Protein AF-A0A1J8PKZ9-F1 (afdb_monomer_lite)

Sequence (212 aa):
VTSVTQLLVKLVNVGVFPSSSFLPPSQPSFFRSTLPTIRGRFREDDDRYSKFWTDILNSLPSTVAQQTIFSSLCYSLAQLPSPLGVTAQDRGIVVQESLLLHAIFGPLQPESDAWNSVLGVILTRDWNEGHARIFVCWAAGAARGTTNSKALQALLARTLDMWSASELVKHSLLSRHHYVTSLLLLIVSYFPRQSELVVSTALSPSFVSAVG

Radius of gyration: 17.47 Å; chains: 1; bounding box: 47×42×40 Å

Secondary structure (DSSP, 8-state):
-HHHHHHHHHHHHTT-S-S-S---TTS--HHHHHHHHHHHHHHH-SSHHHHHHHHHHHT-S-HHHHHHHHHHHHHTSPPPSSTT--SHHHHHHHHHHHHHHHHHH-S--TTSHHHHHHHHHHHHS---HHHHHHHHHHHTTTTSSS--HHHHHHHHHHHHHHHT-HHHHHHS-HHHHHHHHHHHHHHHHTS-TT-HHHHHHHT-HHHHHHH-

Organism: NCBI:txid180088

Structure (mmCIF, N/CA/C/O backbone):
data_AF-A0A1J8PKZ9-F1
#
_entry.id   AF-A0A1J8PKZ9-F1
#
loop_
_atom_site.group_PDB
_atom_site.id
_atom_site.type_symbol
_atom_site.label_atom_id
_atom_site.label_alt_id
_atom_site.label_comp_id
_atom_site.label_asym_id
_atom_site.label_entity_id
_atom_site.label_seq_id
_atom_site.pdbx_PDB_ins_code
_atom_site.Cartn_x
_atom_site.Cartn_y
_atom_site.Cartn_z
_atom_site.occupancy
_atom_site.B_iso_or_equiv
_atom_site.auth_seq_id
_atom_site.auth_comp_id
_atom_site.auth_asym_id
_atom_site.auth_atom_id
_atom_site.pdbx_PDB_model_num
ATOM 1 N N . VAL A 1 1 ? 19.986 -13.776 -2.100 1.00 81.75 1 VAL A N 1
ATOM 2 C CA . VAL A 1 1 ? 19.194 -12.716 -1.430 1.00 81.75 1 VAL A CA 1
ATOM 3 C C . VAL A 1 1 ? 20.093 -11.560 -1.001 1.00 81.75 1 VAL A C 1
ATOM 5 O O . VAL A 1 1 ? 19.979 -10.502 -1.600 1.00 81.75 1 VAL A O 1
ATOM 8 N N . THR A 1 2 ? 21.078 -11.769 -0.119 1.00 88.38 2 THR A N 1
ATOM 9 C CA . THR A 1 2 ? 21.948 -10.714 0.453 1.00 88.38 2 THR A CA 1
ATOM 10 C C . THR A 1 2 ? 22.555 -9.728 -0.555 1.00 88.38 2 THR A C 1
ATOM 12 O O . THR A 1 2 ? 22.431 -8.521 -0.370 1.00 88.38 2 THR A O 1
ATOM 15 N N . SER A 1 3 ? 23.165 -10.203 -1.648 1.00 91.69 3 SER A N 1
ATOM 16 C CA . SER A 1 3 ? 23.766 -9.317 -2.661 1.00 91.69 3 SER A CA 1
ATOM 17 C C . SER A 1 3 ? 22.729 -8.447 -3.384 1.00 91.69 3 SER A C 1
ATOM 19 O O . SER A 1 3 ? 23.008 -7.297 -3.711 1.00 91.69 3 SER A O 1
ATOM 21 N N . VAL A 1 4 ? 21.517 -8.972 -3.603 1.00 92.19 4 VAL A N 1
ATOM 22 C CA . VAL A 1 4 ? 20.414 -8.232 -4.239 1.00 92.19 4 VAL A CA 1
ATOM 23 C C . VAL A 1 4 ? 19.831 -7.211 -3.266 1.00 92.19 4 VAL A C 1
ATOM 25 O O . VAL A 1 4 ? 19.600 -6.069 -3.646 1.00 92.19 4 VAL A O 1
ATOM 28 N N . THR A 1 5 ? 19.681 -7.572 -1.992 1.00 92.69 5 THR A N 1
ATOM 29 C CA . THR A 1 5 ? 19.270 -6.647 -0.928 1.00 92.69 5 THR A CA 1
ATOM 30 C C . THR A 1 5 ? 20.237 -5.468 -0.813 1.00 92.69 5 THR A C 1
ATOM 32 O O . THR A 1 5 ? 19.815 -4.314 -0.808 1.00 92.69 5 THR A O 1
ATOM 35 N N . GLN A 1 6 ? 21.548 -5.733 -0.801 1.00 92.81 6 GLN A N 1
ATOM 36 C CA . GLN A 1 6 ? 22.576 -4.685 -0.785 1.00 92.81 6 GLN A CA 1
ATOM 37 C C . GLN A 1 6 ? 22.523 -3.798 -2.034 1.00 92.81 6 GLN A C 1
ATOM 39 O O . GLN A 1 6 ? 22.706 -2.584 -1.932 1.00 92.81 6 GLN A O 1
ATOM 44 N N . LEU A 1 7 ? 22.254 -4.383 -3.205 1.00 94.44 7 LEU A N 1
ATOM 45 C CA . LEU A 1 7 ? 22.039 -3.619 -4.431 1.00 94.44 7 LEU A CA 1
ATOM 46 C C . LEU A 1 7 ? 20.822 -2.695 -4.299 1.00 94.44 7 LEU A C 1
ATOM 48 O O . LEU A 1 7 ? 20.947 -1.513 -4.599 1.00 94.44 7 LEU A O 1
ATOM 52 N N . LEU A 1 8 ? 19.681 -3.187 -3.806 1.00 93.75 8 LEU A N 1
ATOM 53 C CA . LEU A 1 8 ? 18.488 -2.357 -3.608 1.00 93.75 8 LEU A CA 1
ATOM 54 C C . LEU A 1 8 ? 18.742 -1.204 -2.635 1.00 93.75 8 LEU A C 1
ATOM 56 O O . LEU A 1 8 ? 18.342 -0.080 -2.919 1.00 93.75 8 LEU A O 1
ATOM 60 N N . VAL A 1 9 ? 19.462 -1.442 -1.536 1.00 93.94 9 VAL A N 1
ATOM 61 C CA . VAL A 1 9 ? 19.850 -0.370 -0.603 1.00 93.94 9 VAL A CA 1
ATOM 62 C C . VAL A 1 9 ? 20.724 0.677 -1.298 1.00 93.94 9 VAL A C 1
ATOM 64 O O . VAL A 1 9 ? 20.483 1.874 -1.153 1.00 93.94 9 VAL A O 1
ATOM 67 N N . LYS A 1 10 ? 21.706 0.255 -2.106 1.00 94.81 10 LYS A N 1
ATOM 68 C CA . LYS A 1 10 ? 22.515 1.193 -2.902 1.00 94.81 10 LYS A CA 1
ATOM 69 C C . LYS A 1 10 ? 21.653 1.995 -3.878 1.00 94.81 10 LYS A C 1
ATOM 71 O O . LYS A 1 10 ? 21.838 3.201 -3.980 1.00 94.81 10 LYS A O 1
ATOM 76 N N . LEU A 1 11 ? 20.706 1.341 -4.550 1.00 94.88 11 LEU A N 1
ATOM 77 C CA . LEU A 1 11 ? 19.767 1.962 -5.484 1.00 94.88 11 LEU A CA 1
ATOM 78 C C . LEU A 1 11 ? 18.850 2.991 -4.797 1.00 94.88 11 LEU A C 1
ATOM 80 O O . LEU A 1 11 ? 18.622 4.071 -5.340 1.00 94.88 11 LEU A O 1
ATOM 84 N N . VAL A 1 12 ? 18.390 2.712 -3.576 1.00 94.50 12 VAL A N 1
ATOM 85 C CA . VAL A 1 12 ? 17.687 3.701 -2.741 1.00 94.50 12 VAL A CA 1
ATOM 86 C C . VAL A 1 12 ? 18.566 4.926 -2.496 1.00 94.50 12 VAL A C 1
ATOM 88 O O . VAL A 1 12 ? 18.122 6.045 -2.742 1.00 94.50 12 VAL A O 1
ATOM 91 N N . ASN A 1 13 ? 19.825 4.729 -2.102 1.00 92.88 13 ASN A N 1
ATOM 92 C CA . ASN A 1 13 ? 20.734 5.832 -1.774 1.00 92.88 13 ASN A CA 1
ATOM 93 C C . ASN A 1 13 ? 21.114 6.708 -2.979 1.00 92.88 13 ASN A C 1
ATOM 95 O O . ASN A 1 13 ? 21.414 7.883 -2.797 1.00 92.88 13 ASN A O 1
ATOM 99 N N . VAL A 1 14 ? 21.089 6.166 -4.203 1.00 93.69 14 VAL A N 1
ATOM 100 C CA . VAL A 1 14 ? 21.310 6.950 -5.435 1.00 93.69 14 VAL A CA 1
ATOM 101 C C . VAL A 1 14 ? 20.018 7.530 -6.027 1.00 93.69 14 VAL A C 1
ATOM 103 O O . VAL A 1 14 ? 20.051 8.131 -7.098 1.00 93.69 14 VAL A O 1
ATOM 106 N N . GLY A 1 15 ? 18.877 7.363 -5.351 1.00 91.56 15 GLY A N 1
ATOM 107 C CA . GLY A 1 15 ? 17.629 8.043 -5.702 1.00 91.56 15 GLY A CA 1
ATOM 108 C C . GLY A 1 15 ? 16.869 7.463 -6.898 1.00 91.56 15 GLY A C 1
ATOM 109 O O . GLY A 1 15 ? 16.060 8.174 -7.491 1.00 91.56 15 GLY A O 1
ATOM 110 N N . VAL A 1 16 ? 17.068 6.185 -7.257 1.00 94.50 16 VAL A N 1
ATOM 111 C CA . VAL A 1 16 ? 16.320 5.558 -8.377 1.00 94.50 16 VAL A CA 1
ATOM 112 C C . VAL A 1 16 ? 14.905 5.090 -8.002 1.00 94.50 16 VAL A C 1
ATOM 114 O O . VAL A 1 16 ? 14.206 4.496 -8.825 1.00 94.50 16 VAL A O 1
ATOM 117 N N . PHE A 1 17 ? 14.481 5.338 -6.762 1.00 95.12 17 PHE A N 1
ATOM 118 C CA . PHE A 1 17 ? 13.139 5.060 -6.247 1.00 95.12 17 PHE A CA 1
ATOM 119 C C . PHE A 1 17 ? 12.431 6.381 -5.929 1.00 95.12 17 PHE A C 1
ATOM 121 O O . PHE A 1 17 ? 12.421 6.814 -4.775 1.00 95.12 17 PHE A O 1
ATOM 128 N N . PRO A 1 18 ? 11.878 7.070 -6.939 1.00 91.94 18 PRO A N 1
ATOM 129 C CA . PRO A 1 18 ? 11.246 8.359 -6.719 1.00 91.94 18 PRO A CA 1
ATOM 130 C C . PRO A 1 18 ? 9.951 8.230 -5.914 1.00 91.94 18 PRO A C 1
ATOM 132 O O . PRO A 1 18 ? 9.239 7.230 -6.010 1.00 91.94 18 PRO A O 1
ATOM 135 N N . SER A 1 19 ? 9.626 9.283 -5.166 1.00 85.88 19 SER A N 1
ATOM 136 C CA . SER A 1 19 ? 8.423 9.396 -4.334 1.00 85.88 19 SER A CA 1
ATOM 137 C C . SER A 1 19 ? 7.345 10.291 -4.960 1.00 85.88 19 SER A C 1
ATOM 139 O O . SER A 1 19 ? 6.645 10.999 -4.239 1.00 85.88 19 SER A O 1
ATOM 141 N N . SER A 1 20 ? 7.254 10.322 -6.290 1.00 84.62 20 SER A N 1
ATOM 142 C CA . SER A 1 20 ? 6.251 11.087 -7.036 1.00 84.62 20 SER A CA 1
ATOM 143 C C . SER A 1 20 ? 5.841 10.350 -8.311 1.00 84.62 20 SER A C 1
ATOM 145 O O . SER A 1 20 ? 6.632 9.617 -8.905 1.00 84.62 20 SER A O 1
ATOM 147 N N . SER A 1 21 ? 4.602 10.569 -8.753 1.00 77.94 21 SER A N 1
ATOM 148 C CA . SER A 1 21 ? 4.108 10.097 -10.054 1.00 77.94 21 SER A CA 1
ATOM 149 C C . SER A 1 21 ? 4.637 10.943 -11.217 1.00 77.94 21 SER A C 1
ATOM 151 O O . SER A 1 21 ? 4.848 10.436 -12.318 1.00 77.94 21 SER A O 1
ATOM 153 N N . PHE A 1 22 ? 4.877 12.234 -10.977 1.00 82.44 22 PHE A N 1
ATOM 154 C CA . PHE A 1 22 ? 5.458 13.144 -11.956 1.00 82.44 22 PHE A CA 1
ATOM 155 C C . PHE A 1 22 ? 6.979 13.047 -11.911 1.00 82.44 22 PHE A C 1
ATOM 157 O O . PHE A 1 22 ? 7.605 13.481 -10.942 1.00 82.44 22 PHE A O 1
ATOM 164 N N . LEU A 1 23 ? 7.552 12.467 -12.966 1.00 83.31 23 LEU A N 1
ATOM 165 C CA . LEU A 1 23 ? 8.993 12.316 -13.143 1.00 83.31 23 LEU A CA 1
ATOM 166 C C . LEU A 1 23 ? 9.425 13.019 -14.432 1.00 83.31 23 LEU A C 1
ATOM 168 O O . LEU A 1 23 ? 8.844 12.737 -15.488 1.00 83.31 23 LEU A O 1
ATOM 172 N N . PRO A 1 24 ? 10.447 13.891 -14.393 1.00 83.00 24 PRO A N 1
ATOM 173 C CA . PRO A 1 24 ? 11.047 14.414 -15.605 1.00 83.00 24 PRO A CA 1
ATOM 174 C C . PRO A 1 24 ? 11.692 13.266 -16.405 1.00 83.00 24 PRO A C 1
ATOM 176 O O . PRO A 1 24 ? 12.115 12.266 -15.818 1.00 83.00 24 PRO A O 1
ATOM 179 N N . PRO A 1 25 ? 11.815 13.390 -17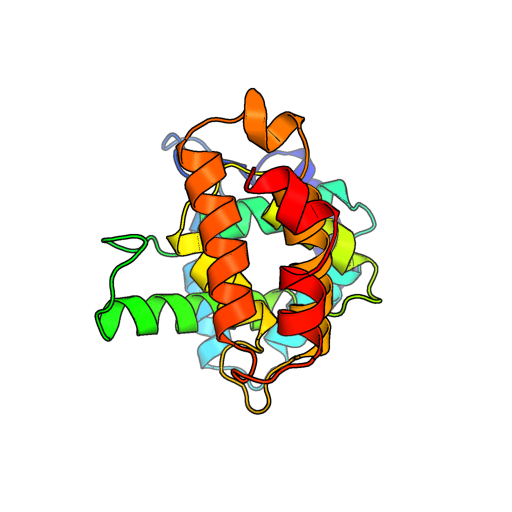.740 1.00 80.75 25 PRO A N 1
ATOM 180 C CA . PRO A 1 25 ? 12.357 12.326 -18.594 1.00 80.75 25 PRO A CA 1
ATOM 181 C C . PRO A 1 25 ? 13.765 11.848 -18.209 1.00 80.75 25 PRO A C 1
ATOM 183 O O . PRO A 1 25 ? 14.124 10.711 -18.492 1.00 80.75 25 PRO A O 1
ATOM 186 N N . SER A 1 26 ? 14.556 12.708 -17.566 1.00 85.06 26 SER A N 1
ATOM 187 C CA . SER A 1 26 ? 15.918 12.418 -17.114 1.00 85.06 26 SER A CA 1
ATOM 188 C C . SER A 1 26 ? 15.995 11.714 -15.756 1.00 85.06 26 SER A C 1
ATOM 190 O O . SER A 1 26 ? 17.073 11.248 -15.391 1.00 85.06 26 SER A O 1
ATOM 192 N N . GLN A 1 27 ? 14.898 11.632 -14.992 1.00 86.38 27 GLN A N 1
ATOM 193 C CA . GLN A 1 27 ? 14.922 11.003 -13.674 1.00 86.38 27 GLN A CA 1
ATOM 194 C C . GLN A 1 27 ? 14.809 9.477 -13.805 1.00 86.38 27 GLN A C 1
ATOM 196 O O . GLN A 1 27 ? 13.796 8.975 -14.306 1.00 86.38 27 GLN A O 1
ATOM 201 N N . PRO A 1 28 ? 15.810 8.711 -13.331 1.00 88.94 28 PRO A N 1
ATOM 202 C CA . PRO A 1 28 ? 15.731 7.261 -13.342 1.00 88.94 28 PRO A CA 1
ATOM 203 C C . PRO A 1 28 ? 14.638 6.773 -12.384 1.00 88.94 28 PRO A C 1
ATOM 205 O O . PRO A 1 28 ? 14.484 7.278 -11.273 1.00 88.94 28 PRO A O 1
ATOM 208 N N . SER A 1 29 ? 13.897 5.750 -12.809 1.00 93.44 29 SER A N 1
ATOM 209 C CA . SER A 1 29 ? 12.932 5.043 -11.967 1.00 93.44 29 SER A CA 1
ATOM 210 C C . SER A 1 29 ? 13.079 3.541 -12.155 1.00 93.44 29 SER A C 1
ATOM 212 O O . SER A 1 29 ? 12.910 3.010 -13.262 1.00 93.44 29 SER A O 1
ATOM 214 N N . PHE A 1 30 ? 13.394 2.861 -11.053 1.00 95.38 30 PHE A N 1
ATOM 215 C CA . PHE A 1 30 ? 13.546 1.413 -11.014 1.00 95.38 30 PHE A CA 1
ATOM 216 C C . PHE A 1 30 ? 12.269 0.724 -11.499 1.00 95.38 30 PHE A C 1
ATOM 218 O O . PHE A 1 30 ? 12.309 -0.067 -12.442 1.00 95.38 30 PHE A O 1
ATOM 225 N N . PHE A 1 31 ? 11.120 1.058 -10.908 1.00 95.06 31 PHE A N 1
ATOM 226 C CA . PHE A 1 31 ? 9.857 0.392 -11.223 1.00 95.06 31 PHE A CA 1
ATOM 227 C C . PHE A 1 31 ? 9.318 0.758 -12.604 1.00 95.06 31 PHE A C 1
ATOM 229 O O . PHE A 1 31 ? 8.825 -0.126 -13.297 1.00 95.06 31 PHE A O 1
ATOM 236 N N . ARG A 1 32 ? 9.511 1.993 -13.085 1.00 90.81 32 ARG A N 1
ATOM 237 C CA . ARG A 1 32 ? 9.139 2.349 -14.467 1.00 90.81 32 ARG A CA 1
ATOM 238 C C . ARG A 1 32 ? 9.854 1.475 -15.502 1.00 90.81 32 ARG A C 1
ATOM 240 O O . ARG A 1 32 ? 9.261 1.116 -16.514 1.00 90.81 32 ARG A O 1
ATOM 247 N N . SER A 1 33 ? 11.110 1.123 -15.230 1.00 93.44 33 SER A N 1
ATOM 248 C CA . SER A 1 33 ? 11.949 0.344 -16.147 1.00 93.44 33 SER A CA 1
ATOM 249 C C . SER A 1 33 ? 11.755 -1.167 -16.000 1.00 93.44 33 SER A C 1
ATOM 251 O O . SER A 1 33 ? 11.917 -1.907 -16.964 1.00 93.44 33 SER A O 1
ATOM 253 N N . THR A 1 34 ? 11.425 -1.642 -14.796 1.00 95.38 34 THR A N 1
ATOM 254 C CA . THR A 1 34 ? 11.434 -3.080 -14.471 1.00 95.38 34 THR A CA 1
ATOM 255 C C . THR A 1 34 ? 10.047 -3.697 -14.330 1.00 95.38 34 THR A C 1
ATOM 257 O O . THR A 1 34 ? 9.916 -4.906 -14.522 1.00 95.38 34 THR A O 1
ATOM 260 N N . LEU A 1 35 ? 8.998 -2.909 -14.050 1.00 94.75 35 LEU A N 1
ATOM 261 C CA . LEU A 1 35 ? 7.648 -3.437 -13.831 1.00 94.75 35 LEU A CA 1
ATOM 262 C C . LEU A 1 35 ? 7.094 -4.274 -14.987 1.00 94.75 35 LEU A C 1
ATOM 264 O O . LEU A 1 35 ? 6.470 -5.291 -14.684 1.00 94.75 35 LEU A O 1
ATOM 268 N N . PRO A 1 36 ? 7.301 -3.933 -16.276 1.00 94.56 36 PRO A N 1
ATOM 269 C CA . PRO A 1 36 ? 6.840 -4.790 -17.369 1.00 94.56 36 PRO A CA 1
ATOM 270 C C . PRO A 1 36 ? 7.413 -6.210 -17.272 1.00 94.56 36 PRO A C 1
ATOM 272 O O . PRO A 1 36 ? 6.668 -7.185 -17.358 1.00 94.56 36 PRO A O 1
ATOM 275 N N . THR A 1 37 ? 8.714 -6.329 -16.993 1.00 94.75 37 THR A N 1
ATOM 276 C CA . THR A 1 37 ? 9.398 -7.617 -16.817 1.00 94.75 37 THR A CA 1
ATOM 277 C C . THR A 1 37 ? 8.944 -8.330 -15.547 1.00 94.75 37 THR A C 1
ATOM 279 O O . THR A 1 37 ? 8.667 -9.525 -15.590 1.00 94.75 37 THR A O 1
ATOM 282 N N . ILE A 1 38 ? 8.820 -7.606 -14.428 1.00 94.56 38 ILE A N 1
ATOM 283 C CA . ILE A 1 38 ? 8.336 -8.159 -13.152 1.00 94.56 38 ILE A CA 1
ATOM 284 C C . ILE A 1 38 ? 6.930 -8.753 -13.331 1.00 94.56 38 ILE A C 1
ATOM 286 O O . ILE A 1 38 ? 6.683 -9.895 -12.948 1.00 94.56 38 ILE A O 1
ATOM 290 N N . ARG A 1 39 ? 6.022 -8.009 -13.975 1.00 94.31 39 ARG A N 1
ATOM 291 C CA . ARG A 1 39 ? 4.654 -8.458 -14.274 1.00 94.31 39 ARG A CA 1
ATOM 292 C C . ARG A 1 39 ? 4.634 -9.656 -15.218 1.00 94.31 39 ARG A C 1
ATOM 294 O O . ARG A 1 39 ? 3.837 -10.560 -15.000 1.00 94.31 39 ARG A O 1
ATOM 301 N N . GLY A 1 40 ? 5.494 -9.670 -16.240 1.00 93.19 40 GLY A N 1
ATOM 302 C CA . GLY A 1 40 ? 5.647 -10.816 -17.140 1.00 93.19 40 GLY A CA 1
ATOM 303 C C . GLY A 1 40 ? 6.040 -12.082 -16.379 1.00 93.19 40 GLY A C 1
ATOM 304 O O . GLY A 1 40 ? 5.362 -13.096 -16.486 1.00 93.19 40 GLY A O 1
ATOM 305 N N . ARG A 1 41 ? 7.050 -11.985 -15.507 1.00 92.88 41 ARG A N 1
ATOM 306 C CA . ARG A 1 41 ? 7.519 -13.109 -14.683 1.00 92.88 41 ARG A CA 1
ATOM 307 C C . ARG A 1 41 ? 6.456 -13.641 -13.723 1.00 92.88 41 ARG A C 1
ATOM 309 O O . ARG A 1 41 ? 6.342 -14.850 -13.578 1.00 92.88 41 ARG A O 1
ATOM 316 N N . PHE A 1 42 ? 5.645 -12.774 -13.112 1.00 90.44 42 PHE A N 1
ATOM 317 C CA . PHE A 1 42 ? 4.550 -13.224 -12.240 1.00 90.44 42 PHE A CA 1
ATOM 318 C C . PHE A 1 42 ? 3.432 -13.979 -12.967 1.00 90.44 42 PHE A C 1
ATOM 320 O O . PHE A 1 42 ? 2.665 -14.675 -12.313 1.00 90.44 42 PHE A O 1
ATOM 327 N N . ARG A 1 43 ? 3.313 -13.848 -14.293 1.00 87.44 43 ARG A N 1
ATOM 328 C CA . ARG A 1 43 ? 2.344 -14.628 -15.081 1.00 87.44 43 ARG A CA 1
ATOM 329 C C . ARG A 1 43 ? 2.845 -16.034 -15.409 1.00 87.44 43 ARG A C 1
ATOM 331 O O . ARG A 1 43 ? 2.030 -16.887 -15.731 1.00 87.44 43 ARG A O 1
ATOM 338 N N . GLU A 1 44 ? 4.159 -16.244 -15.373 1.00 86.12 44 GLU A N 1
ATOM 339 C CA . GLU A 1 44 ? 4.818 -17.473 -15.825 1.00 86.12 44 GLU A CA 1
ATOM 340 C C . GLU A 1 44 ? 5.265 -18.393 -14.678 1.00 86.12 44 GLU A C 1
ATOM 342 O O . GLU A 1 44 ? 5.539 -19.562 -14.930 1.00 86.12 44 GLU A O 1
ATOM 347 N N . ASP A 1 45 ? 5.397 -17.887 -13.447 1.00 78.25 45 ASP A N 1
ATOM 348 C CA . ASP A 1 45 ? 6.051 -18.611 -12.348 1.00 78.25 45 ASP A CA 1
ATOM 349 C C . ASP A 1 45 ? 5.101 -18.985 -11.197 1.00 78.25 45 ASP A C 1
ATOM 351 O O . ASP A 1 45 ? 4.327 -18.159 -10.711 1.00 78.25 45 ASP A O 1
ATOM 355 N N . ASP A 1 46 ? 5.245 -20.221 -10.712 1.00 69.19 46 ASP A N 1
ATOM 356 C CA . ASP A 1 46 ? 4.466 -20.835 -9.625 1.00 69.19 46 ASP A CA 1
ATOM 357 C C . ASP A 1 46 ? 4.977 -20.393 -8.234 1.00 69.19 46 ASP A C 1
ATOM 359 O O . ASP A 1 46 ? 5.457 -21.190 -7.437 1.00 69.19 46 ASP A O 1
ATOM 363 N N . ASP A 1 47 ? 4.923 -19.094 -7.934 1.00 85.62 47 ASP A N 1
ATOM 364 C CA . ASP A 1 47 ? 5.231 -18.474 -6.625 1.00 85.62 47 ASP A CA 1
ATOM 365 C C . ASP A 1 47 ? 6.718 -18.311 -6.226 1.00 85.62 47 ASP A C 1
ATOM 367 O O . ASP A 1 47 ? 7.014 -17.521 -5.320 1.00 85.62 47 ASP A O 1
ATOM 371 N N . ARG A 1 48 ? 7.695 -18.947 -6.891 1.00 91.50 48 ARG A N 1
ATOM 372 C CA . ARG A 1 48 ? 9.129 -18.801 -6.521 1.00 91.50 48 ARG A CA 1
ATOM 373 C C . ARG A 1 48 ? 9.631 -17.362 -6.637 1.00 91.50 48 ARG A C 1
ATOM 375 O O . ARG A 1 48 ? 10.351 -16.883 -5.760 1.00 91.50 48 ARG A O 1
ATOM 382 N N . TYR A 1 49 ? 9.242 -16.661 -7.693 1.00 93.19 49 TYR A N 1
ATOM 383 C CA . TYR A 1 49 ? 9.611 -15.273 -7.938 1.00 93.19 49 TYR A CA 1
ATOM 384 C C . TYR A 1 49 ? 8.944 -14.326 -6.936 1.00 93.19 49 TYR A C 1
ATOM 386 O O . TYR A 1 49 ? 9.568 -13.364 -6.490 1.00 93.19 49 TYR A O 1
ATOM 394 N N . SER A 1 50 ? 7.712 -14.630 -6.515 1.00 92.25 50 SER A N 1
ATOM 395 C CA . SER A 1 50 ? 7.027 -13.888 -5.450 1.00 92.25 50 SER A CA 1
ATOM 396 C C . SER A 1 50 ? 7.726 -14.066 -4.106 1.00 92.25 50 SER A C 1
ATOM 398 O O . SER A 1 50 ? 8.024 -13.082 -3.420 1.00 92.25 50 SER A O 1
ATOM 400 N N . LYS A 1 51 ? 8.094 -15.307 -3.770 1.00 93.06 51 LYS A N 1
ATOM 401 C CA . LYS A 1 51 ? 8.888 -15.599 -2.576 1.00 93.06 51 LYS A CA 1
ATOM 402 C C . LYS A 1 51 ? 10.233 -14.876 -2.601 1.00 93.06 51 LYS A C 1
ATOM 404 O O . LYS A 1 51 ? 10.599 -14.252 -1.615 1.00 93.06 51 LYS A O 1
ATOM 409 N N . PHE A 1 52 ? 10.927 -14.880 -3.738 1.00 93.69 52 PHE A N 1
ATOM 410 C CA . PHE A 1 52 ? 12.184 -14.150 -3.910 1.00 93.69 52 PHE A CA 1
ATOM 411 C C . PHE A 1 52 ? 12.046 -12.649 -3.610 1.00 93.69 52 PHE A C 1
ATOM 413 O O . PHE A 1 52 ? 12.874 -12.099 -2.883 1.00 93.69 52 PHE A O 1
ATOM 420 N N . TRP A 1 53 ? 11.005 -11.988 -4.130 1.00 94.31 53 TRP A N 1
ATOM 421 C CA . TRP A 1 53 ? 10.743 -10.573 -3.840 1.00 94.31 53 TRP A CA 1
ATOM 422 C C . TRP A 1 53 ? 10.427 -10.326 -2.367 1.00 94.31 53 TRP A C 1
ATOM 424 O O . TRP A 1 53 ? 11.008 -9.423 -1.761 1.00 94.31 53 TRP A O 1
ATOM 434 N N . THR A 1 54 ? 9.571 -11.168 -1.792 1.00 92.25 54 THR A N 1
ATOM 435 C CA . THR A 1 54 ? 9.170 -11.071 -0.385 1.00 92.25 54 THR A CA 1
ATOM 436 C C . THR A 1 54 ? 10.383 -11.245 0.537 1.00 92.25 54 THR A C 1
ATOM 438 O O . THR A 1 54 ? 10.610 -10.421 1.424 1.00 92.25 54 THR A O 1
ATOM 441 N N . ASP A 1 55 ? 11.227 -12.249 0.279 1.00 92.94 55 ASP A N 1
ATOM 442 C CA . ASP A 1 55 ? 12.457 -12.515 1.036 1.00 92.94 55 ASP A CA 1
ATOM 443 C C . ASP A 1 55 ? 13.442 -11.339 0.940 1.00 92.94 55 ASP A C 1
ATOM 445 O O . ASP A 1 55 ? 14.042 -10.938 1.940 1.00 92.94 55 ASP A O 1
ATOM 449 N N . ILE A 1 56 ? 13.598 -10.740 -0.248 1.00 93.00 56 ILE A N 1
ATOM 450 C CA . ILE A 1 56 ? 14.464 -9.569 -0.428 1.00 93.00 56 ILE A CA 1
ATOM 451 C C . ILE A 1 56 ? 13.961 -8.381 0.387 1.00 93.00 56 ILE A C 1
ATOM 453 O O . ILE A 1 56 ? 14.753 -7.770 1.106 1.00 93.00 56 ILE A O 1
ATOM 457 N N . LEU A 1 57 ? 12.677 -8.044 0.289 1.00 91.38 57 LEU A N 1
ATOM 458 C CA . LEU A 1 57 ? 12.137 -6.849 0.937 1.00 91.38 57 LEU A CA 1
ATOM 459 C C . LEU A 1 57 ? 12.089 -6.991 2.460 1.00 91.38 57 LEU A C 1
ATOM 461 O O . LEU A 1 57 ? 12.416 -6.035 3.168 1.00 91.38 57 LEU A O 1
ATOM 465 N N . ASN A 1 58 ? 11.804 -8.193 2.961 1.00 89.25 58 ASN A N 1
ATOM 466 C CA . ASN A 1 58 ? 11.883 -8.501 4.389 1.00 89.25 58 ASN A CA 1
ATOM 467 C C . ASN A 1 58 ? 13.325 -8.503 4.911 1.00 89.25 58 ASN A C 1
ATOM 469 O O . ASN A 1 58 ? 13.554 -8.182 6.071 1.00 89.25 58 ASN A O 1
ATOM 473 N N . SER A 1 59 ? 14.313 -8.802 4.060 1.00 90.88 59 SER A N 1
ATOM 474 C CA . SER A 1 59 ? 15.733 -8.743 4.439 1.00 90.88 59 SER A CA 1
ATOM 475 C C . SER A 1 59 ? 16.333 -7.329 4.448 1.00 90.88 59 SER A C 1
ATOM 477 O O . SER A 1 59 ? 17.510 -7.170 4.780 1.00 90.88 59 SER A O 1
ATOM 479 N N . LEU A 1 60 ? 15.574 -6.297 4.056 1.00 90.12 60 LEU A N 1
ATOM 480 C CA . LEU A 1 60 ? 16.065 -4.920 4.071 1.00 90.12 60 LEU A CA 1
ATOM 481 C C . LEU A 1 60 ? 16.268 -4.441 5.519 1.00 90.12 60 LEU A C 1
ATOM 483 O O . LEU A 1 60 ? 15.308 -4.400 6.281 1.00 90.12 60 LEU A O 1
ATOM 487 N N . PRO A 1 61 ? 17.475 -3.980 5.894 1.00 84.69 61 PRO A N 1
ATOM 488 C CA . PRO A 1 61 ? 17.776 -3.582 7.271 1.00 84.69 61 PRO A CA 1
ATOM 489 C C . PRO A 1 61 ? 17.199 -2.210 7.660 1.00 84.69 61 PRO A C 1
ATOM 491 O O . PRO A 1 61 ? 17.358 -1.777 8.795 1.00 84.69 61 PRO A O 1
ATOM 494 N N . SER A 1 62 ? 16.591 -1.483 6.717 1.00 86.88 62 SER A N 1
ATOM 495 C CA . SER A 1 62 ? 16.142 -0.102 6.905 1.00 86.88 62 SER A CA 1
ATOM 496 C C . SER A 1 62 ? 14.663 0.050 6.571 1.00 86.88 62 SER A C 1
ATOM 498 O O . SER A 1 62 ? 14.258 -0.102 5.416 1.00 86.88 62 SER A O 1
ATOM 500 N N . THR A 1 63 ? 13.879 0.452 7.575 1.00 90.00 63 THR A N 1
ATOM 501 C CA . THR A 1 63 ? 12.481 0.889 7.434 1.00 90.00 63 THR A CA 1
ATOM 502 C C . THR A 1 63 ? 12.360 1.989 6.382 1.00 90.00 63 THR A C 1
ATOM 504 O O . THR A 1 63 ? 11.476 1.939 5.535 1.00 90.00 63 THR A O 1
ATOM 507 N N . VAL A 1 64 ? 13.287 2.953 6.361 1.00 91.06 64 VAL A N 1
ATOM 508 C CA . VAL A 1 64 ? 13.275 4.052 5.380 1.00 91.06 64 VAL A CA 1
ATOM 509 C C . VAL A 1 64 ? 13.477 3.523 3.960 1.00 91.06 64 VAL A C 1
ATOM 511 O O . VAL A 1 64 ? 12.789 3.961 3.037 1.00 91.06 64 VAL A O 1
ATOM 514 N N . ALA A 1 65 ? 14.372 2.549 3.773 1.00 92.88 65 ALA A N 1
ATOM 515 C CA . ALA A 1 65 ? 14.570 1.918 2.470 1.00 92.88 65 ALA A CA 1
ATOM 516 C C . ALA A 1 65 ? 13.320 1.147 2.024 1.00 92.88 65 ALA A C 1
ATOM 518 O O . ALA A 1 65 ? 12.880 1.313 0.887 1.00 92.88 65 ALA A O 1
ATOM 519 N N . GLN A 1 66 ? 12.700 0.377 2.925 1.00 93.38 66 GLN A N 1
ATOM 520 C CA . GLN A 1 66 ? 11.434 -0.314 2.652 1.00 93.38 66 GLN A CA 1
ATOM 521 C C . GLN A 1 66 ? 10.320 0.668 2.271 1.00 93.38 66 GLN A C 1
ATOM 523 O O . GLN A 1 66 ? 9.658 0.475 1.254 1.00 93.38 66 GLN A O 1
ATOM 528 N N . GLN A 1 67 ? 10.149 1.750 3.037 1.00 94.81 67 GLN A N 1
ATOM 529 C CA . GLN A 1 67 ? 9.158 2.793 2.760 1.00 94.81 67 GLN A CA 1
ATOM 530 C C . GLN A 1 67 ? 9.407 3.482 1.417 1.00 94.81 67 GLN A C 1
ATOM 532 O O . GLN A 1 67 ? 8.465 3.751 0.675 1.00 94.81 67 GLN A O 1
ATOM 537 N N . THR A 1 68 ? 10.670 3.751 1.087 1.00 95.12 68 THR A N 1
ATOM 538 C CA . THR A 1 68 ? 11.059 4.389 -0.178 1.00 95.12 68 THR A CA 1
ATOM 539 C C . THR A 1 68 ? 10.738 3.487 -1.366 1.00 95.12 68 THR A C 1
ATOM 541 O O . THR A 1 68 ? 10.103 3.929 -2.322 1.00 95.12 68 THR A O 1
ATOM 544 N N . ILE A 1 69 ? 11.107 2.206 -1.281 1.00 95.62 69 ILE A N 1
ATOM 545 C CA . ILE A 1 69 ? 10.821 1.216 -2.325 1.00 95.62 69 ILE A CA 1
ATOM 546 C C . ILE A 1 69 ? 9.310 1.024 -2.475 1.00 95.62 69 ILE A C 1
ATOM 548 O O . ILE A 1 69 ? 8.794 1.112 -3.587 1.00 95.62 69 ILE A O 1
ATOM 552 N N . PHE A 1 70 ? 8.584 0.818 -1.375 1.00 95.62 70 PHE A N 1
ATOM 553 C CA . PHE A 1 70 ? 7.135 0.623 -1.410 1.00 95.62 70 PHE A CA 1
ATOM 554 C C . PHE A 1 70 ? 6.405 1.850 -1.971 1.00 95.62 70 PHE A C 1
ATOM 556 O O . PHE A 1 70 ? 5.595 1.717 -2.883 1.00 95.62 70 PHE A O 1
ATOM 563 N N . SER A 1 71 ? 6.751 3.055 -1.509 1.00 95.81 71 SER A N 1
ATOM 564 C CA . SER A 1 71 ? 6.193 4.307 -2.034 1.00 95.81 71 SER A CA 1
ATOM 565 C C . SER A 1 71 ? 6.441 4.452 -3.539 1.00 95.81 71 SER A C 1
ATOM 567 O O . SER A 1 71 ? 5.518 4.737 -4.300 1.00 95.81 71 SER A O 1
ATOM 569 N N . SER A 1 72 ? 7.670 4.185 -3.990 1.00 96.06 72 SER A N 1
ATOM 570 C CA . SER A 1 72 ? 8.029 4.265 -5.408 1.00 96.06 72 SER A CA 1
ATOM 571 C C . SER A 1 72 ? 7.278 3.249 -6.274 1.00 96.06 72 SER A C 1
ATOM 573 O O . SER A 1 72 ? 6.871 3.574 -7.395 1.00 96.06 72 SER A O 1
ATOM 575 N N . LEU A 1 73 ? 7.036 2.040 -5.752 1.00 95.88 73 LEU A N 1
ATOM 576 C CA . LEU A 1 73 ? 6.177 1.062 -6.416 1.00 95.88 73 LEU A CA 1
ATOM 577 C C . LEU A 1 73 ? 4.749 1.593 -6.540 1.00 95.88 73 LEU A C 1
ATOM 579 O O . LEU A 1 73 ? 4.203 1.559 -7.639 1.00 95.88 73 LEU A O 1
ATOM 583 N N . CYS A 1 74 ? 4.173 2.111 -5.451 1.00 95.88 74 CYS A N 1
ATOM 584 C CA . CYS A 1 74 ? 2.811 2.648 -5.425 1.00 95.88 74 CYS A CA 1
ATOM 585 C C . CYS A 1 74 ? 2.607 3.760 -6.464 1.00 95.88 74 CYS A C 1
ATOM 587 O O . CYS A 1 74 ? 1.647 3.712 -7.230 1.00 95.88 74 CYS A O 1
ATOM 589 N N . TYR A 1 75 ? 3.555 4.695 -6.587 1.00 94.56 75 TYR A N 1
ATOM 590 C CA . TYR A 1 75 ? 3.513 5.727 -7.634 1.00 94.56 75 TYR A CA 1
ATOM 591 C C . TYR A 1 75 ? 3.653 5.179 -9.062 1.00 94.56 75 TYR A C 1
ATOM 593 O O . TYR A 1 75 ? 3.273 5.857 -10.015 1.00 94.56 75 TYR A O 1
ATOM 601 N N . SER A 1 76 ? 4.189 3.968 -9.217 1.00 94.62 76 SER A N 1
ATOM 602 C CA . SER A 1 76 ? 4.368 3.299 -10.510 1.00 94.62 76 SER A CA 1
ATOM 603 C C . SER A 1 76 ? 3.210 2.360 -10.878 1.00 94.62 76 SER A C 1
ATOM 605 O O . SER A 1 76 ? 3.240 1.761 -11.956 1.00 94.62 76 SER A O 1
ATOM 607 N N . LEU A 1 77 ? 2.202 2.207 -10.009 1.00 94.31 77 LEU A N 1
ATOM 608 C CA . LEU A 1 77 ? 1.010 1.405 -10.297 1.00 94.31 77 LEU A CA 1
ATOM 609 C C . LEU A 1 77 ? 0.174 2.046 -11.410 1.00 94.31 77 LEU A C 1
ATOM 611 O O . LEU A 1 77 ? 0.222 3.260 -11.646 1.00 94.31 77 LEU A O 1
ATOM 615 N N . ALA A 1 78 ? -0.623 1.221 -12.093 1.00 92.75 78 ALA A N 1
ATOM 616 C CA . ALA A 1 78 ? -1.551 1.716 -13.098 1.00 92.75 78 ALA A CA 1
ATOM 617 C C . ALA A 1 78 ? -2.556 2.689 -12.466 1.00 92.75 78 ALA A C 1
ATOM 619 O O . ALA A 1 78 ? -3.201 2.382 -11.463 1.00 92.75 78 ALA A O 1
ATOM 620 N N . GLN A 1 79 ? -2.695 3.866 -13.072 1.00 89.00 79 GLN A N 1
ATOM 621 C CA . GLN A 1 79 ? -3.666 4.860 -12.632 1.00 89.00 79 GLN A CA 1
ATOM 622 C C . GLN A 1 79 ? -5.057 4.484 -13.140 1.00 89.00 79 GLN A C 1
ATOM 624 O O . GLN A 1 79 ? -5.222 4.090 -14.297 1.00 89.00 79 GLN A O 1
ATOM 629 N N . LEU A 1 80 ? -6.064 4.626 -12.279 1.00 90.00 80 LEU A N 1
ATOM 630 C CA . LEU A 1 80 ? -7.451 4.484 -12.698 1.00 90.00 80 LEU A CA 1
ATOM 631 C C . LEU A 1 80 ? -7.878 5.735 -13.484 1.00 90.00 80 LEU A C 1
ATOM 633 O O . LEU A 1 80 ? -7.570 6.843 -13.040 1.00 90.00 80 LEU A O 1
ATOM 637 N N . PRO A 1 81 ? -8.644 5.596 -14.584 1.00 88.38 81 PRO A N 1
ATOM 638 C CA . PRO A 1 81 ? -9.223 6.744 -15.289 1.00 88.38 81 PRO A CA 1
ATOM 639 C C . PRO A 1 81 ? -10.107 7.605 -14.378 1.00 88.38 81 PRO A C 1
ATOM 641 O O . PRO A 1 81 ? -10.133 8.826 -14.494 1.00 88.38 81 PRO A O 1
ATOM 644 N N . SER A 1 82 ? -10.812 6.955 -13.447 1.00 91.19 82 SER A N 1
ATOM 645 C CA . SER A 1 82 ? -11.550 7.591 -12.360 1.00 91.19 82 SER A CA 1
ATOM 646 C C . SER A 1 82 ? -11.231 6.875 -11.042 1.00 91.19 82 SER A C 1
ATOM 648 O O . SER A 1 82 ? -11.446 5.661 -10.959 1.00 91.19 82 SER A O 1
ATOM 650 N N . PRO A 1 83 ? -10.764 7.578 -9.990 1.00 89.56 83 PRO A N 1
ATOM 651 C CA . PRO A 1 83 ? -10.418 6.963 -8.702 1.00 89.56 83 PRO A CA 1
ATOM 652 C C . PRO A 1 83 ? -11.546 6.102 -8.104 1.00 89.56 83 PRO A C 1
ATOM 654 O O . PRO A 1 83 ? -11.308 5.010 -7.578 1.00 89.56 83 PRO A O 1
ATOM 657 N N . LEU A 1 84 ? -12.794 6.547 -8.268 1.00 89.69 84 LEU A N 1
ATOM 658 C CA . LEU A 1 84 ? -14.004 5.874 -7.784 1.00 89.69 84 LEU A CA 1
ATOM 659 C C . LEU A 1 84 ? -14.781 5.151 -8.900 1.00 89.69 84 LEU A C 1
ATOM 661 O O . LEU A 1 84 ? -15.945 4.801 -8.720 1.00 89.69 84 LEU A O 1
ATOM 665 N N . GLY A 1 85 ? -14.143 4.901 -10.048 1.00 88.81 85 GLY A N 1
ATOM 666 C CA . GLY A 1 85 ? -14.754 4.214 -11.183 1.00 88.81 85 GLY A CA 1
ATOM 667 C C . GLY A 1 85 ? -15.288 2.826 -10.814 1.00 88.81 85 GLY A C 1
ATOM 668 O O . GLY A 1 85 ? -14.603 2.016 -10.177 1.00 88.81 85 GLY A O 1
ATOM 669 N N . VAL A 1 86 ? -16.537 2.548 -11.189 1.00 90.50 86 VAL A N 1
ATOM 670 C CA . VAL A 1 86 ? -17.256 1.323 -10.798 1.00 90.50 86 VAL A CA 1
ATOM 671 C C . VAL A 1 86 ? -17.268 0.249 -11.883 1.00 90.50 86 VAL A C 1
ATOM 673 O O . VAL A 1 86 ? -17.850 -0.817 -11.660 1.00 90.50 86 VAL A O 1
ATOM 676 N N . THR A 1 87 ? -16.641 0.505 -13.035 1.00 93.88 87 THR A N 1
ATOM 677 C CA . THR A 1 87 ? -16.684 -0.405 -14.185 1.00 93.88 87 THR A CA 1
ATOM 678 C C . THR A 1 87 ? -15.934 -1.710 -13.902 1.00 93.88 87 THR A C 1
ATOM 680 O O . THR A 1 87 ? -15.088 -1.792 -13.007 1.00 93.88 87 THR A O 1
ATOM 683 N N . ALA A 1 88 ? -16.228 -2.757 -14.679 1.00 92.94 88 ALA A N 1
ATOM 684 C CA . ALA A 1 88 ? -15.498 -4.021 -14.585 1.00 92.94 88 ALA A CA 1
ATOM 685 C C . ALA A 1 88 ? -13.997 -3.840 -14.873 1.00 92.94 88 ALA A C 1
ATOM 687 O O . ALA A 1 88 ? -13.171 -4.466 -14.215 1.00 92.94 88 ALA A O 1
ATOM 688 N N . GLN A 1 89 ? -13.649 -2.940 -15.798 1.00 93.88 89 GLN A N 1
ATOM 689 C CA . GLN A 1 89 ? -12.265 -2.599 -16.113 1.00 93.88 89 GLN A CA 1
ATOM 690 C C . GLN A 1 89 ? -11.557 -1.950 -14.917 1.00 93.88 89 GLN A C 1
ATOM 692 O O . GLN A 1 89 ? -10.472 -2.393 -14.546 1.00 93.88 89 GLN A O 1
ATOM 697 N N . ASP A 1 90 ? -12.190 -0.970 -14.263 1.00 93.56 90 ASP A N 1
ATOM 698 C CA . ASP A 1 90 ? -11.627 -0.312 -13.073 1.00 93.56 90 ASP A CA 1
ATOM 699 C C . ASP A 1 90 ? -11.382 -1.319 -11.943 1.00 93.56 90 ASP A C 1
ATOM 701 O O . ASP A 1 90 ? -10.332 -1.317 -11.301 1.00 93.56 90 ASP A O 1
ATOM 705 N N . ARG A 1 91 ? -12.343 -2.225 -11.717 1.00 92.31 91 ARG A N 1
ATOM 706 C CA . ARG A 1 91 ? -12.210 -3.307 -10.728 1.00 92.31 91 ARG A CA 1
ATOM 707 C C . ARG A 1 91 ? -11.086 -4.273 -11.098 1.00 92.31 91 ARG A C 1
ATOM 709 O O . ARG A 1 91 ? -10.334 -4.677 -10.215 1.00 92.31 91 ARG A O 1
ATOM 716 N N . GLY A 1 92 ? -10.953 -4.607 -12.381 1.00 93.81 92 GLY A N 1
ATOM 717 C CA . GLY A 1 92 ? -9.869 -5.439 -12.898 1.00 93.81 92 GLY A CA 1
ATOM 718 C C . GLY A 1 92 ? -8.493 -4.833 -12.625 1.00 93.81 92 GLY A C 1
ATOM 719 O O . GLY A 1 92 ? -7.607 -5.543 -12.156 1.00 93.81 92 GLY A O 1
ATOM 720 N N . ILE A 1 93 ? -8.335 -3.519 -12.818 1.00 95.44 93 ILE A N 1
ATOM 721 C CA . ILE A 1 93 ? -7.095 -2.799 -12.485 1.00 95.44 93 ILE A CA 1
ATOM 722 C C . ILE A 1 93 ? -6.810 -2.885 -10.981 1.00 95.44 93 ILE A C 1
ATOM 724 O O . ILE A 1 93 ? -5.705 -3.257 -10.598 1.00 95.44 93 ILE A O 1
ATOM 728 N N . VAL A 1 94 ? -7.802 -2.614 -10.122 1.00 96.00 94 VAL A N 1
ATOM 729 C CA . VAL A 1 94 ? -7.627 -2.691 -8.656 1.00 96.00 94 VAL A CA 1
ATOM 730 C C . VAL A 1 94 ? -7.157 -4.077 -8.214 1.00 96.00 94 VAL A C 1
ATOM 732 O O . VAL A 1 94 ? -6.230 -4.174 -7.412 1.00 96.00 94 VAL A O 1
ATOM 735 N N . VAL A 1 95 ? -7.770 -5.139 -8.743 1.00 94.88 95 VAL A N 1
ATOM 736 C CA . VAL A 1 95 ? -7.385 -6.526 -8.432 1.00 94.88 95 VAL A CA 1
ATOM 737 C C . VAL A 1 95 ? -5.992 -6.847 -8.974 1.00 94.88 95 VAL A C 1
ATOM 739 O O . VAL A 1 95 ? -5.185 -7.459 -8.281 1.00 94.88 95 VAL A O 1
ATOM 742 N N . GLN A 1 96 ? -5.674 -6.419 -10.195 1.00 94.44 96 GLN A N 1
ATOM 743 C CA . GLN A 1 96 ? -4.362 -6.665 -10.789 1.00 94.44 96 GLN A CA 1
ATOM 744 C C . GLN A 1 96 ? -3.238 -5.991 -9.990 1.00 94.44 96 GLN A C 1
ATOM 746 O O . GLN A 1 96 ? -2.212 -6.617 -9.719 1.00 94.44 96 GLN A O 1
ATOM 751 N N . GLU A 1 97 ? -3.415 -4.725 -9.608 1.00 96.19 97 GLU A N 1
ATOM 752 C CA . GLU A 1 97 ? -2.404 -3.997 -8.839 1.00 96.19 97 GLU A CA 1
ATOM 753 C C . GLU A 1 97 ? -2.328 -4.493 -7.386 1.00 96.19 97 GLU A C 1
ATOM 755 O O . GLU A 1 97 ? -1.235 -4.566 -6.828 1.00 96.19 97 GLU A O 1
ATOM 760 N N . SER A 1 98 ? -3.439 -4.929 -6.778 1.00 95.94 98 SER A N 1
ATOM 761 C CA . SER A 1 98 ? -3.403 -5.532 -5.436 1.00 95.94 98 SER A CA 1
ATOM 762 C C . SER A 1 98 ? -2.702 -6.894 -5.425 1.00 95.94 98 SER A C 1
ATOM 764 O O . SER A 1 98 ? -1.950 -7.189 -4.494 1.00 95.94 98 SER A O 1
ATOM 766 N N . LEU A 1 99 ? -2.868 -7.697 -6.482 1.00 94.19 99 LEU A N 1
ATOM 767 C CA . LEU A 1 99 ? -2.120 -8.940 -6.685 1.00 94.19 99 LEU A CA 1
ATOM 768 C C . LEU A 1 99 ? -0.627 -8.684 -6.897 1.00 94.19 99 LEU A C 1
ATOM 770 O O . LEU A 1 99 ? 0.188 -9.460 -6.408 1.00 94.19 99 LEU A O 1
ATOM 774 N N . LEU A 1 100 ? -0.255 -7.599 -7.582 1.00 95.19 100 LEU A N 1
ATOM 775 C CA . LEU A 1 100 ? 1.145 -7.199 -7.725 1.00 95.19 100 LEU A CA 1
ATOM 776 C C . LEU A 1 100 ? 1.767 -6.848 -6.366 1.00 95.19 100 LEU A C 1
ATOM 778 O O . LEU A 1 100 ? 2.864 -7.318 -6.064 1.00 95.19 100 LEU A O 1
ATOM 782 N N . LEU A 1 101 ? 1.063 -6.067 -5.538 1.00 95.38 101 LEU A N 1
ATOM 783 C CA . LEU A 1 101 ? 1.513 -5.764 -4.175 1.00 95.38 101 LEU A CA 1
ATOM 784 C C . LEU A 1 101 ? 1.649 -7.043 -3.346 1.00 95.38 101 LEU A C 1
ATOM 786 O O . LEU A 1 101 ? 2.679 -7.241 -2.707 1.00 95.38 101 LEU A O 1
ATOM 790 N N . HIS A 1 102 ? 0.669 -7.947 -3.431 1.00 93.56 102 HIS A N 1
ATOM 791 C CA . HIS A 1 102 ? 0.730 -9.249 -2.772 1.00 93.56 102 HIS A CA 1
ATOM 792 C C . HIS A 1 102 ? 1.917 -10.092 -3.246 1.00 93.56 102 HIS A C 1
ATOM 794 O O . HIS A 1 102 ? 2.591 -10.713 -2.434 1.00 93.56 102 HIS A O 1
ATOM 800 N N . ALA A 1 103 ? 2.204 -10.108 -4.547 1.00 92.56 103 ALA A N 1
ATOM 801 C CA . ALA A 1 103 ? 3.295 -10.900 -5.096 1.00 92.56 103 ALA A CA 1
ATOM 802 C C . ALA A 1 103 ? 4.678 -10.354 -4.699 1.00 92.56 103 ALA A C 1
ATOM 804 O O . ALA A 1 103 ? 5.617 -11.132 -4.542 1.00 92.56 103 ALA A O 1
ATOM 805 N N . ILE A 1 104 ? 4.814 -9.034 -4.538 1.00 93.62 104 ILE A N 1
ATOM 806 C CA . ILE A 1 104 ? 6.092 -8.394 -4.202 1.00 93.62 104 ILE A CA 1
ATOM 807 C C . ILE A 1 104 ? 6.322 -8.352 -2.684 1.00 93.62 104 ILE A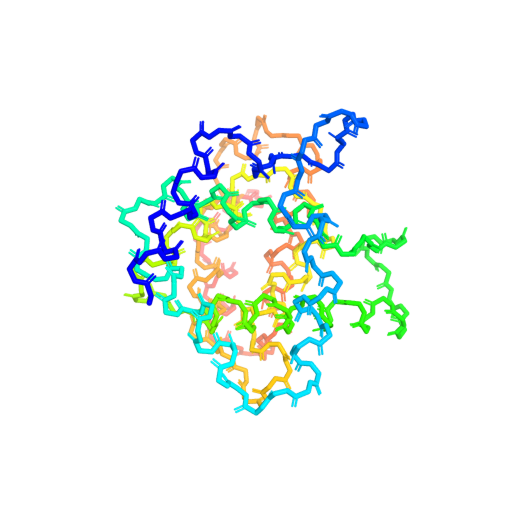 C 1
ATOM 809 O O . ILE A 1 104 ? 7.403 -8.708 -2.227 1.00 93.62 104 ILE A O 1
ATOM 813 N N . PHE A 1 105 ? 5.328 -7.910 -1.911 1.00 92.25 105 PHE A N 1
ATOM 814 C CA . PHE A 1 105 ? 5.442 -7.668 -0.465 1.00 92.25 105 PHE A CA 1
ATOM 815 C C . PHE A 1 105 ? 4.847 -8.790 0.393 1.00 92.25 105 PHE A C 1
ATOM 817 O O . PHE A 1 105 ? 4.972 -8.756 1.616 1.00 92.25 105 PHE A O 1
ATOM 824 N N . GLY A 1 106 ? 4.196 -9.775 -0.223 1.00 91.25 106 GLY A N 1
ATOM 825 C CA . GLY A 1 106 ? 3.460 -10.809 0.487 1.00 91.25 106 GLY A CA 1
ATOM 826 C C . GLY A 1 106 ? 2.109 -10.321 1.029 1.00 91.25 106 GLY A C 1
ATOM 827 O O . GLY A 1 106 ? 1.650 -9.206 0.741 1.00 91.25 106 GLY A O 1
ATOM 828 N N . PRO A 1 107 ? 1.414 -11.164 1.809 1.00 91.31 107 PRO A N 1
ATOM 829 C CA . PRO A 1 107 ? 0.236 -10.743 2.549 1.00 91.31 107 PRO A CA 1
ATOM 830 C C . PRO A 1 107 ? 0.616 -9.747 3.645 1.00 91.31 107 PRO A C 1
ATOM 832 O O . PRO A 1 107 ? 1.639 -9.886 4.310 1.00 91.31 107 PRO A O 1
ATOM 835 N N . LEU A 1 108 ? -0.266 -8.782 3.893 1.00 91.06 108 LEU A N 1
ATOM 836 C CA . LEU A 1 108 ? -0.139 -7.907 5.048 1.00 91.06 108 LEU A CA 1
ATOM 837 C C . LEU A 1 108 ? -0.301 -8.705 6.350 1.00 91.06 108 LEU A C 1
ATOM 839 O O . LEU A 1 108 ? -1.327 -9.355 6.566 1.00 91.06 108 LEU A O 1
ATOM 843 N N . GLN A 1 109 ? 0.715 -8.639 7.209 1.00 91.31 109 GLN A N 1
ATO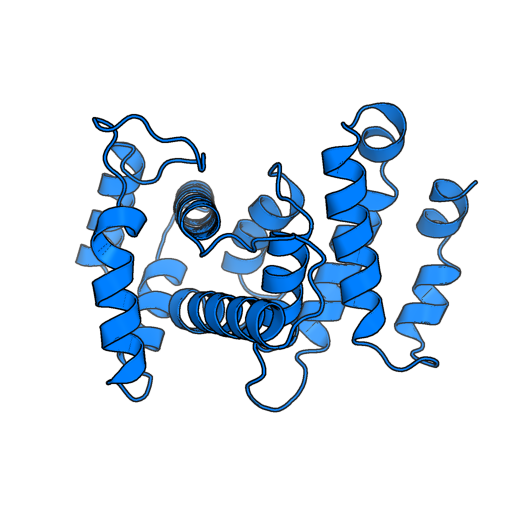M 844 C CA . GLN A 1 109 ? 0.768 -9.320 8.502 1.00 91.31 109 GLN A CA 1
ATOM 845 C C . GLN A 1 109 ? 1.023 -8.285 9.603 1.00 91.31 109 GLN A C 1
ATOM 847 O O . GLN A 1 109 ? 2.152 -7.796 9.690 1.00 91.31 109 GLN A O 1
ATOM 852 N N . PRO A 1 110 ? 0.015 -7.927 10.421 1.00 90.06 110 PRO A N 1
ATOM 853 C CA . PRO A 1 110 ? 0.140 -6.898 11.457 1.00 90.06 110 PRO A CA 1
ATOM 854 C C . PRO A 1 110 ? 1.283 -7.109 12.454 1.00 90.06 110 PRO A C 1
ATOM 856 O O . PRO A 1 110 ? 1.769 -6.142 13.038 1.00 90.06 110 PRO A O 1
ATOM 859 N N . GLU A 1 111 ? 1.710 -8.357 12.645 1.00 87.12 111 GLU A N 1
ATOM 860 C CA . GLU A 1 111 ? 2.791 -8.733 13.555 1.00 87.12 111 GLU A CA 1
ATOM 861 C C . GLU A 1 111 ? 4.197 -8.652 12.923 1.00 87.12 111 GLU A C 1
ATOM 863 O O . GLU A 1 111 ? 5.187 -8.850 13.620 1.00 87.12 111 GLU A O 1
ATOM 868 N N . SER A 1 112 ? 4.310 -8.385 11.616 1.00 86.81 112 SER A N 1
ATOM 869 C CA . SER A 1 112 ? 5.601 -8.339 10.910 1.00 86.81 112 SER A CA 1
ATOM 870 C C . SER A 1 112 ? 6.301 -6.981 11.028 1.00 86.81 112 SER A C 1
ATOM 872 O O . SER A 1 112 ? 5.655 -5.937 11.031 1.00 86.81 112 SER A O 1
ATOM 874 N N . ASP A 1 113 ? 7.635 -6.958 11.010 1.00 79.56 113 ASP A N 1
ATOM 875 C CA . ASP A 1 113 ? 8.395 -5.696 11.022 1.00 79.56 113 ASP A CA 1
ATOM 876 C C . ASP A 1 113 ? 8.105 -4.822 9.786 1.00 79.56 113 ASP A C 1
ATOM 878 O O . ASP A 1 113 ? 8.025 -3.593 9.871 1.00 79.56 113 ASP A O 1
ATOM 882 N N . ALA A 1 114 ? 7.874 -5.460 8.632 1.00 84.88 114 ALA A N 1
ATOM 883 C CA . ALA A 1 114 ? 7.558 -4.790 7.371 1.00 84.88 114 ALA A CA 1
ATOM 884 C C . ALA A 1 114 ? 6.199 -4.063 7.395 1.00 84.88 114 ALA A C 1
ATOM 886 O O . ALA A 1 114 ? 6.001 -3.092 6.657 1.00 84.88 114 ALA A O 1
ATOM 887 N N . TRP A 1 115 ? 5.272 -4.488 8.261 1.00 89.06 115 TRP A N 1
ATOM 888 C CA . TRP A 1 115 ? 3.945 -3.886 8.406 1.00 89.06 115 TRP A CA 1
ATOM 889 C C . TRP A 1 115 ? 4.012 -2.401 8.739 1.00 89.06 115 TRP A C 1
ATOM 891 O O . TRP A 1 115 ? 3.341 -1.597 8.095 1.00 89.06 115 TRP A O 1
ATOM 901 N N . ASN A 1 116 ? 4.857 -2.020 9.698 1.00 89.19 116 ASN A N 1
ATOM 902 C CA . ASN A 1 116 ? 4.977 -0.626 10.125 1.00 89.19 116 ASN A CA 1
ATOM 903 C C . ASN A 1 116 ? 5.537 0.261 9.005 1.00 89.19 116 ASN A C 1
ATOM 905 O O . ASN A 1 116 ? 5.087 1.395 8.827 1.00 89.19 116 ASN A O 1
ATOM 909 N N . SER A 1 117 ? 6.467 -0.266 8.201 1.00 90.62 117 SER A N 1
ATOM 910 C CA . SER A 1 117 ? 6.975 0.416 7.006 1.00 90.62 117 SER A CA 1
ATOM 911 C C . SER A 1 117 ? 5.844 0.678 6.008 1.00 90.62 117 SER A C 1
ATOM 913 O O . SER A 1 117 ? 5.620 1.820 5.604 1.00 90.62 117 SER A O 1
ATOM 915 N N . VAL A 1 118 ? 5.092 -0.363 5.647 1.00 92.94 118 VAL A N 1
ATOM 916 C CA . VAL A 1 118 ? 3.997 -0.270 4.669 1.00 92.94 118 VAL A CA 1
ATOM 917 C C . VAL A 1 118 ? 2.877 0.645 5.162 1.00 92.94 118 VAL A C 1
ATOM 919 O O . VAL A 1 118 ? 2.463 1.550 4.434 1.00 92.94 118 VAL A O 1
ATOM 922 N N . LEU A 1 119 ? 2.433 0.475 6.409 1.00 93.56 119 LEU A N 1
ATOM 923 C CA . LEU A 1 119 ? 1.429 1.339 7.026 1.00 93.56 119 LEU A CA 1
ATOM 924 C C . LEU A 1 119 ? 1.862 2.796 7.046 1.00 93.56 119 LEU A C 1
ATOM 926 O O . LEU A 1 119 ? 1.059 3.663 6.716 1.00 93.56 119 LEU A O 1
ATOM 930 N N . GLY A 1 120 ? 3.122 3.067 7.398 1.00 92.62 120 GLY A N 1
ATOM 931 C CA . GLY A 1 120 ? 3.666 4.419 7.382 1.00 92.62 120 GLY A CA 1
ATOM 932 C C . GLY A 1 120 ? 3.457 5.080 6.023 1.00 92.62 120 GLY A C 1
ATOM 933 O O . GLY A 1 120 ? 3.006 6.216 5.954 1.00 92.62 120 GLY A O 1
ATOM 934 N N . VAL A 1 121 ? 3.678 4.359 4.925 1.00 95.25 121 VAL A N 1
ATOM 935 C CA . VAL A 1 121 ? 3.479 4.896 3.571 1.00 95.25 121 VAL A CA 1
ATOM 936 C C . VAL A 1 121 ? 2.005 5.012 3.194 1.00 95.25 121 VAL A C 1
ATOM 938 O O . VAL A 1 121 ? 1.609 6.064 2.690 1.00 95.25 121 VAL A O 1
ATOM 941 N N . ILE A 1 122 ? 1.194 3.974 3.436 1.00 96.62 122 ILE A N 1
ATOM 942 C CA . ILE A 1 122 ? -0.258 3.994 3.171 1.00 96.62 122 ILE A CA 1
ATOM 943 C C . ILE A 1 122 ? -0.892 5.180 3.892 1.00 96.62 122 ILE A C 1
ATOM 945 O O . ILE A 1 122 ? -1.726 5.881 3.326 1.00 96.62 122 ILE A O 1
ATOM 949 N N . LEU A 1 123 ? -0.481 5.423 5.132 1.00 94.94 123 LEU A N 1
ATOM 950 C CA . LEU A 1 123 ? -1.105 6.423 5.966 1.00 94.94 123 LEU A CA 1
ATOM 951 C C . LEU A 1 123 ? -0.495 7.802 5.796 1.00 94.94 123 LEU A C 1
ATOM 953 O O . LEU A 1 123 ? -1.255 8.728 5.948 1.00 94.94 123 LEU A O 1
ATOM 957 N N . THR A 1 124 ? 0.778 8.023 5.456 1.00 90.88 124 THR A N 1
ATOM 958 C CA . THR A 1 124 ? 1.362 9.393 5.487 1.00 90.88 124 THR A CA 1
ATOM 959 C C . THR A 1 124 ? 1.472 10.107 4.144 1.00 90.88 124 THR A C 1
ATOM 961 O O . THR A 1 124 ? 1.617 11.325 4.132 1.00 90.88 124 THR A O 1
ATOM 964 N N . ARG A 1 125 ? 1.418 9.395 3.013 1.00 91.88 125 ARG A N 1
ATOM 965 C CA . ARG A 1 125 ? 1.587 10.019 1.688 1.00 91.88 125 ARG A CA 1
ATOM 966 C C . ARG A 1 125 ? 0.270 10.547 1.116 1.00 91.88 125 ARG A C 1
ATOM 968 O O . ARG A 1 125 ? -0.819 10.130 1.517 1.00 91.88 125 ARG A O 1
ATOM 975 N N . ASP A 1 126 ? 0.388 11.442 0.140 1.00 90.75 126 ASP A N 1
ATOM 976 C CA . ASP A 1 126 ? -0.740 12.052 -0.570 1.00 90.75 126 ASP A CA 1
ATOM 977 C C . ASP A 1 126 ? -1.260 11.133 -1.676 1.00 90.75 126 ASP A C 1
ATOM 979 O O . ASP A 1 126 ? -1.040 11.335 -2.872 1.00 90.75 126 ASP A O 1
ATOM 983 N N . TRP A 1 127 ? -1.922 10.066 -1.248 1.00 95.12 127 TRP A N 1
ATOM 984 C CA . TRP A 1 127 ? -2.607 9.135 -2.128 1.00 95.12 127 TRP A CA 1
ATOM 985 C C . TRP A 1 127 ? -3.994 9.646 -2.524 1.00 95.12 127 TRP A C 1
ATOM 987 O O . TRP A 1 127 ? -4.569 10.513 -1.872 1.00 95.12 127 TRP A O 1
ATOM 997 N N . ASN A 1 128 ? -4.548 9.065 -3.587 1.00 94.69 128 ASN A N 1
ATOM 998 C CA . ASN A 1 128 ? -5.939 9.271 -3.987 1.00 94.69 128 ASN A CA 1
ATOM 999 C C . ASN A 1 128 ? -6.807 8.052 -3.633 1.00 94.69 128 ASN A C 1
ATOM 1001 O O . ASN A 1 128 ? -6.321 6.997 -3.218 1.00 94.69 128 ASN A O 1
ATOM 1005 N N . GLU A 1 129 ? -8.108 8.175 -3.849 1.00 96.44 129 GLU A N 1
ATOM 1006 C CA . GLU A 1 129 ? -9.113 7.153 -3.553 1.00 96.44 129 GLU A CA 1
ATOM 1007 C C . GLU A 1 129 ? -8.878 5.852 -4.343 1.00 96.44 129 GLU A C 1
ATOM 1009 O O . GLU A 1 129 ? -9.193 4.761 -3.867 1.00 96.44 129 GLU A O 1
ATOM 1014 N N . GLY A 1 130 ? -8.257 5.937 -5.524 1.00 96.62 130 GLY A N 1
ATOM 1015 C CA . GLY A 1 130 ? -7.859 4.774 -6.319 1.00 96.62 130 GLY A CA 1
ATOM 1016 C C . GLY A 1 130 ? -6.817 3.910 -5.604 1.00 96.62 130 GLY A C 1
ATOM 1017 O O . GLY A 1 130 ? -6.959 2.688 -5.546 1.00 96.62 130 GLY A O 1
ATOM 1018 N N . HIS A 1 131 ? -5.820 4.539 -4.977 1.00 97.25 131 HIS A N 1
ATOM 1019 C CA . HIS A 1 131 ? -4.842 3.834 -4.145 1.00 97.25 131 HIS A CA 1
ATOM 1020 C C . HIS A 1 131 ? -5.502 3.219 -2.909 1.00 97.25 131 HIS A C 1
ATOM 1022 O O . HIS A 1 131 ? -5.191 2.078 -2.573 1.00 97.25 131 HIS A O 1
ATOM 1028 N N . ALA A 1 132 ? -6.465 3.910 -2.281 1.00 97.50 132 ALA A N 1
ATOM 1029 C CA . ALA A 1 132 ? -7.218 3.344 -1.158 1.00 97.50 132 ALA A CA 1
ATOM 1030 C C . ALA A 1 132 ? -7.883 2.013 -1.551 1.00 97.50 132 ALA A C 1
ATOM 1032 O O . ALA A 1 132 ? -7.780 1.026 -0.825 1.00 97.50 132 ALA A O 1
ATOM 1033 N N . ARG A 1 133 ? -8.484 1.936 -2.746 1.00 96.75 133 ARG A N 1
ATOM 1034 C CA . ARG A 1 133 ? -9.080 0.691 -3.265 1.00 96.75 133 ARG A CA 1
ATOM 1035 C C . ARG A 1 133 ? -8.053 -0.420 -3.452 1.00 96.75 133 ARG A C 1
ATOM 1037 O O . ARG A 1 133 ? -8.332 -1.555 -3.071 1.00 96.75 133 ARG A O 1
ATOM 1044 N N . ILE A 1 134 ? -6.884 -0.105 -4.011 1.00 97.44 134 ILE A N 1
ATOM 1045 C CA . ILE A 1 134 ? -5.797 -1.076 -4.206 1.00 97.44 134 ILE A CA 1
ATOM 1046 C C . ILE A 1 134 ? -5.297 -1.596 -2.854 1.00 97.44 134 ILE A C 1
ATOM 1048 O O . ILE A 1 134 ? -5.216 -2.810 -2.661 1.00 97.44 134 ILE A O 1
ATOM 1052 N N . PHE A 1 135 ? -5.025 -0.703 -1.899 1.00 97.50 135 PHE A N 1
ATOM 1053 C CA . PHE A 1 135 ? -4.514 -1.068 -0.577 1.00 97.50 135 PHE A CA 1
ATOM 1054 C C . PHE A 1 135 ? -5.507 -1.906 0.220 1.00 97.50 135 PHE A C 1
ATOM 1056 O O . PHE A 1 135 ? -5.115 -2.921 0.789 1.00 97.50 135 PHE A O 1
ATOM 1063 N N . VAL A 1 136 ? -6.793 -1.543 0.222 1.00 97.00 136 VAL A N 1
ATOM 1064 C CA . VAL A 1 136 ? -7.819 -2.329 0.925 1.00 97.00 136 VAL A CA 1
ATOM 1065 C C . VAL A 1 136 ? -8.043 -3.673 0.241 1.00 97.00 136 VAL A C 1
ATOM 1067 O O . VAL A 1 136 ? -8.149 -4.686 0.925 1.00 97.00 136 VAL A O 1
ATOM 1070 N N . CYS A 1 137 ? -8.050 -3.722 -1.096 1.00 96.00 137 CYS A N 1
ATOM 1071 C CA . CYS A 1 137 ? -8.141 -4.988 -1.825 1.00 96.00 137 CYS A CA 1
ATOM 1072 C C . CYS A 1 137 ? -6.956 -5.910 -1.496 1.00 96.00 137 CYS A C 1
ATOM 1074 O O . CYS A 1 137 ? -7.153 -7.100 -1.256 1.00 96.00 137 CYS A O 1
ATOM 1076 N N . TRP A 1 138 ? -5.738 -5.368 -1.412 1.00 95.88 138 TRP A N 1
ATOM 1077 C CA . TRP A 1 138 ? -4.556 -6.123 -0.994 1.00 95.88 138 TRP A CA 1
ATOM 1078 C C . TRP A 1 138 ? -4.654 -6.585 0.463 1.00 95.88 138 TRP A C 1
ATOM 1080 O O . TRP A 1 138 ? -4.453 -7.769 0.735 1.00 95.88 138 TRP A O 1
ATOM 1090 N N . ALA A 1 139 ? -5.039 -5.693 1.381 1.00 95.50 139 ALA A N 1
ATOM 1091 C CA . ALA A 1 139 ? -5.243 -6.010 2.794 1.00 95.50 139 ALA A CA 1
ATOM 1092 C C . ALA A 1 139 ? -6.304 -7.094 3.002 1.00 95.50 139 ALA A C 1
ATOM 1094 O O . ALA A 1 139 ? -6.146 -7.939 3.875 1.00 95.50 139 ALA A O 1
ATOM 1095 N N . ALA A 1 140 ? -7.342 -7.118 2.165 1.00 94.69 140 ALA A N 1
ATOM 1096 C CA . ALA A 1 140 ? -8.361 -8.158 2.163 1.00 94.69 140 ALA A CA 1
ATOM 1097 C C . ALA A 1 140 ? -7.867 -9.505 1.604 1.00 94.69 140 ALA A C 1
ATOM 1099 O O . ALA A 1 140 ? -8.556 -10.503 1.779 1.00 94.69 140 ALA A O 1
ATOM 1100 N N . GLY A 1 141 ? -6.692 -9.567 0.967 1.00 89.88 141 GLY A N 1
ATOM 1101 C CA . GLY A 1 141 ? -6.116 -10.793 0.399 1.00 89.88 141 GLY A CA 1
ATOM 1102 C C . GLY A 1 141 ? -6.052 -10.835 -1.132 1.00 89.88 141 GLY A C 1
ATOM 1103 O O . GLY A 1 141 ? -5.820 -11.902 -1.692 1.00 89.88 141 GLY A O 1
ATOM 1104 N N . ALA A 1 142 ? -6.256 -9.709 -1.827 1.00 81.12 142 ALA A N 1
ATOM 1105 C CA . ALA A 1 142 ? -6.126 -9.572 -3.286 1.00 81.12 142 ALA A CA 1
ATOM 1106 C C . ALA A 1 142 ? -6.934 -10.608 -4.102 1.00 81.12 142 ALA A C 1
ATOM 1108 O O . ALA A 1 142 ? -6.485 -11.085 -5.140 1.00 81.12 142 ALA A O 1
ATOM 1109 N N . ALA A 1 143 ? -8.123 -10.983 -3.614 1.00 67.94 143 ALA A N 1
ATOM 1110 C CA . ALA A 1 143 ? -8.981 -12.035 -4.176 1.00 67.94 143 ALA A CA 1
ATOM 1111 C C . ALA A 1 143 ? -8.390 -13.468 -4.167 1.00 67.94 143 ALA A C 1
ATOM 1113 O O . ALA A 1 143 ? -8.979 -14.375 -4.758 1.00 67.94 143 ALA A O 1
ATOM 1114 N N . ARG A 1 144 ? -7.277 -13.719 -3.459 1.00 65.19 144 ARG A N 1
ATOM 1115 C CA . ARG A 1 144 ? -6.751 -15.072 -3.214 1.00 65.19 144 ARG A CA 1
ATOM 1116 C C . ARG A 1 144 ? -7.469 -15.717 -2.021 1.00 65.19 144 ARG A C 1
ATOM 1118 O O . ARG A 1 144 ? -6.965 -15.725 -0.904 1.00 65.19 144 ARG A O 1
ATOM 1125 N N . GLY A 1 145 ? -8.652 -16.278 -2.260 1.00 68.31 145 GLY A N 1
ATOM 1126 C CA . GLY A 1 145 ? -9.343 -17.118 -1.274 1.00 68.31 145 GLY A CA 1
ATOM 1127 C C . GLY A 1 145 ? -10.008 -16.338 -0.135 1.00 68.31 145 GLY A C 1
ATOM 1128 O O . GLY A 1 145 ? -10.851 -15.478 -0.381 1.00 68.31 145 GLY A O 1
ATOM 1129 N N . THR A 1 146 ? -9.702 -16.695 1.117 1.00 79.88 146 THR A N 1
ATOM 1130 C CA . THR A 1 146 ? -10.377 -16.155 2.309 1.00 79.88 146 THR A CA 1
ATOM 1131 C C . THR A 1 146 ? -9.918 -14.742 2.648 1.00 79.88 146 THR A C 1
ATOM 1133 O O . THR A 1 146 ? -8.718 -14.473 2.698 1.00 79.88 146 THR A O 1
ATOM 1136 N N . THR A 1 147 ? -10.869 -13.868 2.980 1.00 87.62 147 THR A N 1
ATOM 1137 C CA . THR A 1 147 ? -10.596 -12.495 3.416 1.00 87.62 147 THR A CA 1
ATOM 1138 C C . THR A 1 147 ? -9.643 -12.457 4.614 1.00 87.62 147 THR A C 1
ATOM 1140 O O . THR A 1 147 ? -9.918 -13.065 5.650 1.00 87.62 147 THR A O 1
ATOM 1143 N N . ASN A 1 148 ? -8.547 -11.699 4.517 1.00 90.88 148 ASN A N 1
ATOM 1144 C CA . ASN A 1 148 ? -7.609 -11.500 5.627 1.00 90.88 148 ASN A CA 1
ATOM 1145 C C . ASN A 1 148 ? -8.163 -10.480 6.643 1.00 90.88 148 ASN A C 1
ATOM 1147 O O . ASN A 1 148 ? -7.788 -9.306 6.679 1.00 90.88 148 ASN A O 1
ATOM 1151 N N . SER A 1 149 ? -9.088 -10.944 7.487 1.00 91.25 149 SER A N 1
ATOM 1152 C CA . SER A 1 149 ? -9.770 -10.106 8.480 1.00 91.25 149 SER A CA 1
ATOM 1153 C C . SER A 1 149 ? -8.821 -9.477 9.503 1.00 91.25 149 SER A C 1
ATOM 1155 O O . SER A 1 149 ? -9.091 -8.367 9.951 1.00 91.25 149 SER A O 1
ATOM 1157 N N . LYS A 1 150 ? -7.703 -10.136 9.847 1.00 92.81 150 LYS A N 1
ATOM 1158 C CA . LYS A 1 150 ? -6.710 -9.596 10.793 1.00 92.81 150 LYS A CA 1
ATOM 1159 C C . LYS A 1 150 ? -6.012 -8.356 10.235 1.00 92.81 150 LYS A C 1
ATOM 1161 O O . LYS A 1 150 ? -5.923 -7.343 10.925 1.00 92.81 150 LYS A O 1
ATOM 1166 N N . ALA A 1 151 ? -5.564 -8.409 8.979 1.00 93.62 151 ALA A N 1
ATOM 1167 C CA . ALA A 1 151 ? -4.947 -7.255 8.328 1.00 93.62 151 ALA A CA 1
ATOM 1168 C C . ALA A 1 151 ? -5.936 -6.096 8.166 1.00 93.62 151 ALA A C 1
ATOM 1170 O O . ALA A 1 151 ? -5.581 -4.952 8.440 1.00 93.62 151 ALA A O 1
ATOM 1171 N N . LEU A 1 152 ? -7.188 -6.385 7.788 1.00 95.06 152 LEU A N 1
ATOM 1172 C CA . LEU A 1 152 ? -8.240 -5.367 7.699 1.00 95.06 152 LEU A CA 1
ATOM 1173 C C . LEU A 1 152 ? -8.557 -4.733 9.059 1.00 95.06 152 LEU A C 1
ATOM 1175 O O . LEU A 1 152 ? -8.700 -3.518 9.129 1.00 95.06 152 LEU A O 1
ATOM 1179 N N . GLN A 1 153 ? -8.625 -5.521 10.135 1.00 94.56 153 GLN A N 1
ATOM 1180 C CA . GLN A 1 153 ? -8.823 -5.019 11.502 1.00 94.56 153 GLN A CA 1
ATOM 1181 C C . GLN A 1 153 ? -7.689 -4.088 11.937 1.00 94.56 153 GLN A C 1
ATOM 1183 O O . GLN A 1 153 ? -7.939 -2.982 12.416 1.00 94.56 153 GLN A O 1
ATOM 1188 N N . ALA A 1 154 ? -6.441 -4.508 11.733 1.00 94.38 154 ALA A N 1
ATOM 1189 C CA . ALA A 1 154 ? -5.283 -3.702 12.096 1.00 94.38 154 ALA A CA 1
ATOM 1190 C C . ALA A 1 154 ? -5.185 -2.421 11.250 1.00 94.38 154 ALA A C 1
ATOM 1192 O O . ALA A 1 154 ? -4.862 -1.356 11.778 1.00 94.38 154 ALA A O 1
ATOM 1193 N N . LEU A 1 155 ? -5.504 -2.500 9.952 1.00 96.06 155 LEU A N 1
ATOM 1194 C CA . LEU A 1 155 ? -5.565 -1.329 9.079 1.00 96.06 155 LEU A CA 1
ATOM 1195 C C . LEU A 1 155 ? -6.704 -0.383 9.486 1.00 96.06 155 LEU A C 1
ATOM 1197 O O . LEU A 1 155 ? -6.499 0.830 9.484 1.00 96.06 155 LEU A O 1
ATOM 1201 N N . LEU A 1 156 ? -7.872 -0.917 9.870 1.00 95.56 156 LEU A N 1
ATOM 1202 C CA . LEU A 1 156 ? -9.011 -0.132 10.351 1.00 95.56 156 LEU A CA 1
ATOM 1203 C C . LEU A 1 156 ? -8.632 0.681 11.585 1.00 95.56 156 LEU A C 1
ATOM 1205 O O . LEU A 1 156 ? -8.838 1.889 11.585 1.00 95.56 156 LEU A O 1
ATOM 1209 N N . ALA A 1 157 ? -8.036 0.037 12.592 1.00 94.06 157 ALA A N 1
ATOM 1210 C CA . ALA A 1 157 ? -7.631 0.698 13.830 1.00 94.06 157 ALA A CA 1
ATOM 1211 C C . ALA A 1 157 ? -6.698 1.887 13.549 1.00 94.06 157 ALA A C 1
ATOM 1213 O O . ALA A 1 157 ? -6.970 3.011 13.959 1.00 94.06 157 ALA A O 1
ATOM 1214 N N . ARG A 1 158 ? -5.652 1.671 12.742 1.00 94.81 158 ARG A N 1
ATOM 1215 C CA . ARG A 1 158 ? -4.688 2.728 12.394 1.00 94.81 158 ARG A CA 1
ATOM 1216 C C . ARG A 1 158 ? -5.283 3.829 11.520 1.00 94.81 158 ARG A C 1
ATOM 1218 O O . ARG A 1 158 ? -4.902 4.991 11.647 1.00 94.81 158 ARG A O 1
ATOM 1225 N N . THR A 1 159 ? -6.207 3.472 10.631 1.00 95.62 159 THR A N 1
ATOM 1226 C CA . THR A 1 159 ? -6.928 4.446 9.803 1.00 95.62 159 THR A CA 1
ATOM 1227 C C . THR A 1 159 ? -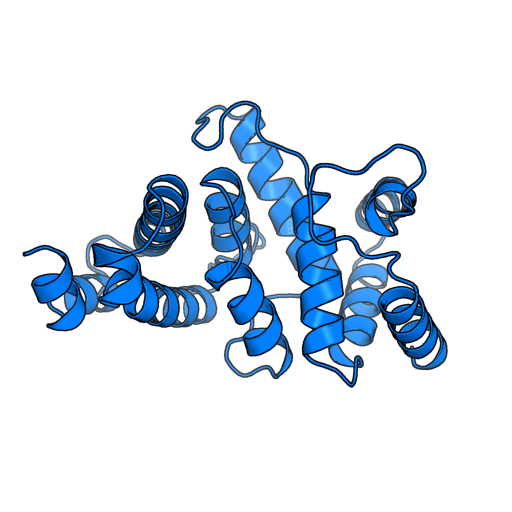7.857 5.293 10.662 1.00 95.62 159 THR A C 1
ATOM 1229 O O . THR A 1 159 ? -7.909 6.499 10.462 1.00 95.62 159 THR A O 1
ATOM 1232 N N . LEU A 1 160 ? -8.546 4.695 11.638 1.00 94.44 160 LEU A N 1
ATOM 1233 C CA . LEU A 1 160 ? -9.427 5.398 12.566 1.00 94.44 160 LEU A CA 1
ATOM 1234 C C . LEU A 1 160 ? -8.649 6.362 13.468 1.00 94.44 160 LEU A C 1
ATOM 1236 O O . LEU A 1 160 ? -9.073 7.506 13.627 1.00 94.44 160 LEU A O 1
ATOM 1240 N N . ASP A 1 161 ? -7.500 5.934 13.999 1.00 93.25 161 ASP A N 1
ATOM 1241 C CA . ASP A 1 161 ? -6.609 6.796 14.788 1.00 93.25 161 ASP A CA 1
ATOM 1242 C C . ASP A 1 161 ? -6.209 8.047 13.991 1.00 93.25 161 ASP A C 1
ATOM 1244 O O . ASP A 1 161 ? -6.264 9.165 14.496 1.00 93.25 161 ASP A O 1
ATOM 1248 N N . MET A 1 162 ? -5.852 7.875 12.713 1.00 92.88 162 MET A N 1
ATOM 1249 C CA . MET A 1 162 ? -5.522 8.991 11.826 1.00 92.88 162 MET A CA 1
ATOM 1250 C C . MET A 1 162 ? -6.746 9.835 11.460 1.00 92.88 162 MET A C 1
ATOM 1252 O O . MET A 1 162 ? -6.657 11.060 11.439 1.00 92.88 162 MET A O 1
ATOM 1256 N N . TRP A 1 163 ? -7.869 9.190 11.147 1.00 93.75 163 TRP A N 1
ATOM 1257 C CA . TRP A 1 163 ? -9.097 9.845 10.705 1.00 93.75 163 TRP A CA 1
ATOM 1258 C C . TRP A 1 163 ? -9.694 10.740 11.794 1.00 93.75 163 TRP A C 1
ATOM 1260 O O . TRP A 1 163 ? -10.174 11.832 11.504 1.00 93.75 163 TRP A O 1
ATOM 1270 N N . SER A 1 164 ? -9.593 10.300 13.049 1.00 92.62 164 SER A N 1
ATOM 1271 C CA . SER A 1 164 ? -10.065 11.036 14.226 1.00 92.62 164 SER A CA 1
ATOM 1272 C C . SER A 1 164 ? -9.054 12.040 14.797 1.00 92.62 164 SER A C 1
ATOM 1274 O O . SER A 1 164 ? -9.381 12.787 15.720 1.00 92.62 164 SER A O 1
ATOM 1276 N N . ALA A 1 165 ? -7.830 12.104 14.264 1.00 91.12 165 ALA A N 1
ATOM 1277 C CA . ALA A 1 165 ? -6.814 13.029 14.750 1.00 91.12 165 ALA A CA 1
ATOM 1278 C C . ALA A 1 165 ? -7.165 14.488 14.408 1.00 91.12 165 ALA A C 1
ATOM 1280 O O . ALA A 1 165 ? -7.429 14.819 13.252 1.00 91.12 165 ALA A O 1
ATOM 1281 N N . SER A 1 16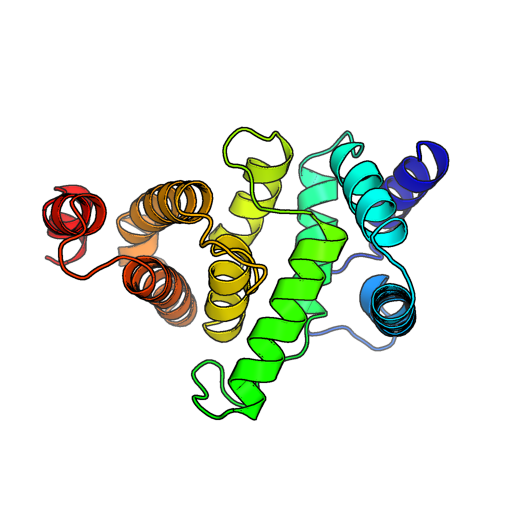6 ? -7.062 15.394 15.390 1.00 86.44 166 SER A N 1
ATOM 1282 C CA . SER A 1 166 ? -7.342 16.831 15.193 1.00 86.44 166 SER A CA 1
ATOM 1283 C C . SER A 1 166 ? -6.509 17.456 14.066 1.00 86.44 166 SER A C 1
ATOM 1285 O O . SER A 1 166 ? -6.990 18.368 13.399 1.00 86.44 166 SER A O 1
ATOM 1287 N N . GLU A 1 167 ? -5.280 16.981 13.848 1.00 86.00 167 GLU A N 1
ATOM 1288 C CA . GLU A 1 167 ? -4.413 17.429 12.749 1.00 86.00 167 GLU A CA 1
ATOM 1289 C C . GLU A 1 167 ? -5.016 17.118 11.376 1.00 86.00 167 GLU A C 1
ATOM 1291 O O . GLU A 1 167 ? -4.995 17.961 10.477 1.00 86.00 167 GLU A O 1
ATOM 1296 N N . LEU A 1 168 ? -5.608 15.927 11.215 1.00 84.25 168 LEU A N 1
ATOM 1297 C CA . LEU A 1 168 ? -6.329 15.607 9.992 1.00 84.25 168 LEU A CA 1
ATOM 1298 C C . LEU A 1 168 ? -7.548 16.520 9.878 1.00 84.25 168 LEU A C 1
ATOM 1300 O O . LEU A 1 168 ? -7.659 17.239 8.897 1.00 84.25 168 LEU A O 1
ATOM 1304 N N . VAL A 1 169 ? -8.403 16.551 10.905 1.00 82.25 169 VAL A N 1
ATOM 1305 C CA . VAL A 1 169 ? -9.679 17.294 10.919 1.00 82.25 169 VAL A CA 1
ATOM 1306 C C . VAL A 1 169 ? -9.513 18.780 10.577 1.00 82.25 169 VAL A C 1
ATOM 1308 O O . VAL A 1 169 ? -10.336 19.331 9.851 1.00 82.25 169 VAL A O 1
ATOM 1311 N N . LYS A 1 170 ? -8.477 19.442 11.107 1.00 85.19 170 LYS A N 1
ATOM 1312 C CA . LYS A 1 170 ? -8.346 20.908 11.039 1.00 85.19 170 LYS A CA 1
ATOM 1313 C C . LYS A 1 170 ? -7.334 21.413 10.018 1.00 85.19 170 LYS A C 1
ATOM 1315 O O . LYS A 1 170 ? -7.466 22.547 9.563 1.00 85.19 170 LYS A O 1
ATOM 1320 N N . HIS A 1 171 ? -6.300 20.630 9.715 1.00 85.31 171 HIS A N 1
ATOM 1321 C CA . HIS A 1 171 ? -5.103 21.141 9.037 1.00 85.31 171 HIS A CA 1
ATOM 1322 C C . HIS A 1 171 ? -4.751 20.396 7.748 1.00 85.31 171 HIS A C 1
ATOM 1324 O O . HIS A 1 171 ? -3.795 20.771 7.069 1.00 85.31 171 HIS A O 1
ATOM 1330 N N . SER A 1 172 ? -5.517 19.368 7.372 1.00 89.19 172 SER A N 1
ATOM 1331 C CA . SER A 1 172 ? -5.251 18.604 6.154 1.00 89.19 172 SER A CA 1
ATOM 1332 C C . SER A 1 172 ? -5.991 19.125 4.927 1.00 89.19 172 SER A C 1
ATOM 1334 O O . SER A 1 172 ? -7.037 19.764 4.997 1.00 89.19 172 SER A O 1
ATOM 1336 N N . LEU A 1 173 ? -5.424 18.830 3.757 1.00 92.38 173 LEU A N 1
ATOM 1337 C CA . LEU A 1 173 ? -6.028 19.151 2.468 1.00 92.38 173 LEU A CA 1
ATOM 1338 C C . LEU A 1 173 ? -7.292 18.317 2.221 1.00 92.38 173 LEU A C 1
ATOM 1340 O O . LEU A 1 173 ? -7.403 17.177 2.670 1.00 92.38 173 LEU A O 1
ATOM 1344 N N . LEU A 1 174 ? -8.215 18.830 1.407 1.00 93.00 174 LEU A N 1
ATOM 1345 C CA . LEU A 1 174 ? -9.438 18.101 1.054 1.00 93.00 174 LEU A CA 1
ATOM 1346 C C . LEU A 1 174 ? -9.154 16.737 0.397 1.00 93.00 174 LEU A C 1
ATOM 1348 O O . LEU A 1 174 ? -9.783 15.740 0.741 1.00 93.00 174 LEU A O 1
ATOM 1352 N N . SER A 1 175 ? -8.162 16.664 -0.495 1.00 93.69 175 SER A N 1
ATOM 1353 C CA . SER A 1 175 ? -7.727 15.405 -1.124 1.00 93.69 175 SER A CA 1
ATOM 1354 C C . SER A 1 175 ? -7.295 14.360 -0.094 1.00 93.69 175 SER A C 1
ATOM 1356 O O . SER A 1 175 ? -7.596 13.174 -0.224 1.00 93.69 175 SER A O 1
ATOM 1358 N N . ARG A 1 176 ? -6.637 14.814 0.973 1.00 94.75 176 ARG A N 1
ATOM 1359 C CA . ARG A 1 176 ? -6.194 13.982 2.084 1.00 94.75 176 ARG A CA 1
ATOM 1360 C C . ARG A 1 176 ? -7.380 13.453 2.891 1.00 94.75 176 ARG A C 1
ATOM 1362 O O . ARG A 1 176 ? -7.415 12.262 3.199 1.00 94.75 176 ARG A O 1
ATOM 1369 N N . HIS A 1 177 ? -8.380 14.293 3.162 1.00 93.94 177 HIS A N 1
ATOM 1370 C CA . HIS A 1 177 ? -9.636 13.851 3.779 1.00 93.94 177 HIS A CA 1
ATOM 1371 C C . HIS A 1 177 ? -10.360 12.811 2.932 1.00 93.94 177 HIS A C 1
ATOM 1373 O O . HIS A 1 177 ? -10.794 11.789 3.467 1.00 93.94 177 HIS A O 1
ATOM 1379 N N . HIS A 1 178 ? -10.470 13.042 1.622 1.00 95.75 178 HIS A N 1
ATOM 1380 C CA . HIS A 1 178 ? -11.109 12.096 0.711 1.00 95.75 178 HIS A CA 1
ATOM 1381 C C . HIS A 1 178 ? -10.399 10.745 0.717 1.00 95.75 178 HIS A C 1
ATOM 1383 O O . HIS A 1 178 ? -11.061 9.710 0.811 1.00 95.75 178 HIS A O 1
ATOM 1389 N N . TYR A 1 179 ? -9.065 10.745 0.679 1.00 96.81 179 TYR A N 1
ATOM 1390 C CA . TYR A 1 179 ? -8.275 9.522 0.736 1.00 96.81 179 TYR A CA 1
ATOM 1391 C C . TYR A 1 179 ? -8.502 8.738 2.034 1.00 96.81 179 TYR A C 1
ATOM 1393 O O . TYR A 1 179 ? -8.891 7.572 1.974 1.00 96.81 179 TYR A O 1
ATOM 1401 N N . VAL A 1 180 ? -8.307 9.368 3.200 1.00 96.31 180 VAL A N 1
ATOM 1402 C CA . VAL A 1 180 ? -8.417 8.674 4.498 1.00 96.31 180 VAL A CA 1
ATOM 1403 C C . VAL A 1 180 ? -9.859 8.226 4.761 1.00 96.31 180 VAL A C 1
ATOM 1405 O O . VAL A 1 180 ? -10.081 7.115 5.238 1.00 96.31 180 VAL A O 1
ATOM 1408 N N . THR A 1 181 ? -10.851 9.035 4.380 1.00 95.62 181 THR A N 1
ATOM 1409 C CA . THR A 1 181 ? -12.272 8.662 4.493 1.00 95.62 181 THR A CA 1
ATOM 1410 C C . THR A 1 181 ? -12.615 7.502 3.561 1.00 95.62 181 THR A C 1
ATOM 1412 O O . THR A 1 181 ? -13.276 6.553 3.978 1.00 95.62 181 THR A O 1
ATOM 1415 N N . SER A 1 182 ? -12.122 7.518 2.319 1.00 97.00 182 SER A N 1
ATOM 14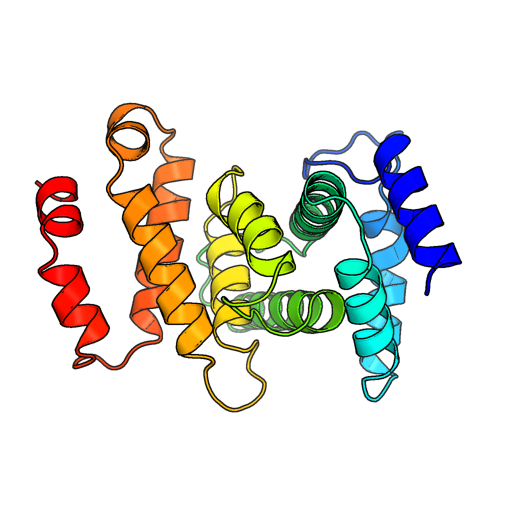16 C CA . SER A 1 182 ? -12.301 6.394 1.391 1.00 97.00 182 SER A CA 1
ATOM 1417 C C . SER A 1 182 ? -11.662 5.125 1.936 1.00 97.00 182 SER A C 1
ATOM 1419 O O . SER A 1 182 ? -12.278 4.066 1.876 1.00 97.00 182 SER A O 1
ATOM 1421 N N . LEU A 1 183 ? -10.460 5.226 2.511 1.00 97.12 183 LEU A N 1
ATOM 1422 C CA . LEU A 1 183 ? -9.773 4.107 3.148 1.00 97.12 183 LEU A CA 1
ATOM 1423 C C . LEU A 1 183 ? -10.631 3.514 4.277 1.00 97.12 183 LEU A C 1
ATOM 1425 O O . LEU A 1 183 ? -10.904 2.316 4.259 1.00 97.12 183 LEU A O 1
ATOM 1429 N N . LEU A 1 184 ? -11.140 4.355 5.184 1.00 96.19 184 LEU A N 1
ATOM 1430 C CA . LEU A 1 184 ? -12.022 3.951 6.283 1.00 96.19 184 LEU A CA 1
ATOM 1431 C C . LEU A 1 184 ? -13.283 3.228 5.779 1.00 96.19 184 LEU A C 1
ATOM 1433 O O . LEU A 1 184 ? -13.560 2.099 6.188 1.00 96.19 184 LEU A O 1
ATOM 1437 N N . LEU A 1 185 ? -14.026 3.853 4.861 1.00 95.50 185 LEU A N 1
ATOM 1438 C CA . LEU A 1 185 ? -15.286 3.314 4.341 1.00 95.50 185 LEU A CA 1
ATOM 1439 C C . LEU A 1 185 ? -15.080 2.014 3.558 1.00 95.50 185 LEU A C 1
ATOM 1441 O O . LEU A 1 185 ? -15.861 1.070 3.702 1.00 95.50 185 LEU A O 1
ATOM 1445 N N . LEU A 1 186 ? -14.016 1.940 2.753 1.00 96.19 186 LEU A N 1
ATOM 1446 C CA . LEU A 1 186 ? -13.679 0.732 2.010 1.00 96.19 186 LEU A CA 1
ATOM 1447 C C . LEU A 1 186 ? -13.348 -0.411 2.964 1.00 96.19 186 LEU A C 1
ATOM 1449 O O . LEU A 1 186 ? -13.883 -1.496 2.769 1.00 96.19 186 LEU A O 1
ATOM 1453 N N . ILE A 1 187 ? -12.549 -0.188 4.013 1.00 96.00 187 ILE A N 1
ATOM 1454 C CA . ILE A 1 187 ? -12.238 -1.238 4.996 1.00 96.00 187 ILE A CA 1
ATOM 1455 C C . ILE A 1 187 ? -13.515 -1.742 5.674 1.00 96.00 187 ILE A C 1
ATOM 1457 O O . ILE A 1 187 ? -13.745 -2.950 5.719 1.00 96.00 187 ILE A O 1
ATOM 1461 N N . VAL A 1 188 ? -14.376 -0.829 6.139 1.00 94.62 188 VAL A N 1
ATOM 1462 C CA . VAL A 1 188 ? -15.658 -1.177 6.776 1.00 94.62 188 VAL A CA 1
ATOM 1463 C C . VAL A 1 188 ? -16.542 -2.006 5.840 1.00 94.62 188 VAL A C 1
ATOM 1465 O O . VAL A 1 188 ? -17.167 -2.965 6.286 1.00 94.62 188 VAL A O 1
ATOM 1468 N N . SER A 1 189 ? -16.541 -1.706 4.536 1.00 93.75 189 SER A N 1
ATOM 1469 C CA . SER A 1 189 ? -17.359 -2.424 3.546 1.00 93.75 189 SER A CA 1
ATOM 1470 C C . SER A 1 189 ? -17.005 -3.909 3.371 1.00 93.75 189 SER A C 1
ATOM 1472 O O . SER A 1 189 ? -17.839 -4.668 2.879 1.00 93.75 189 SER A O 1
ATOM 1474 N N . TYR A 1 190 ? -15.808 -4.343 3.791 1.00 92.06 190 TYR A N 1
ATOM 1475 C CA . TYR A 1 190 ? -15.412 -5.759 3.768 1.00 92.06 190 TYR A CA 1
ATOM 1476 C C . TYR A 1 190 ? -15.948 -6.562 4.958 1.00 92.06 190 TYR A C 1
ATOM 1478 O O . TYR A 1 190 ? -15.886 -7.794 4.939 1.00 92.06 190 TYR A O 1
ATOM 1486 N N . PHE A 1 191 ? -16.465 -5.903 5.996 1.00 91.00 191 PHE A N 1
ATOM 1487 C CA . PHE A 1 191 ? -17.038 -6.580 7.151 1.00 91.00 191 PHE A CA 1
ATOM 1488 C C . PHE A 1 191 ? -18.549 -6.801 6.975 1.00 91.00 191 PHE A C 1
ATOM 1490 O O . PHE A 1 191 ? -19.241 -5.968 6.385 1.00 91.00 191 PHE A O 1
ATOM 1497 N N . PRO A 1 192 ? -19.107 -7.901 7.517 1.00 89.12 192 PRO A N 1
ATOM 1498 C CA . PRO A 1 192 ? -20.553 -8.093 7.567 1.00 89.12 192 PRO A CA 1
ATOM 1499 C C . PRO A 1 192 ? -21.251 -6.934 8.288 1.00 89.12 192 PRO A C 1
ATOM 1501 O O . PRO A 1 192 ? -20.710 -6.370 9.237 1.00 89.12 192 PRO A O 1
ATOM 1504 N N . ARG A 1 193 ? -22.496 -6.629 7.899 1.00 81.62 193 ARG A N 1
ATOM 1505 C CA . ARG A 1 193 ? -23.281 -5.513 8.470 1.00 81.62 193 ARG A CA 1
ATOM 1506 C C . ARG A 1 193 ? -23.422 -5.559 9.999 1.00 81.62 193 ARG A C 1
ATOM 1508 O O . ARG A 1 193 ? -23.573 -4.517 10.616 1.00 81.62 193 ARG A O 1
ATOM 1515 N N . GLN A 1 194 ? -23.387 -6.753 10.589 1.00 84.31 194 GLN A N 1
ATOM 1516 C CA . GLN A 1 194 ? -23.504 -6.985 12.035 1.00 84.31 194 GLN A CA 1
ATOM 1517 C C . GLN A 1 194 ? -22.157 -7.334 12.685 1.00 84.31 194 GLN A C 1
ATOM 1519 O O . GLN A 1 194 ? -22.114 -7.946 13.745 1.00 84.31 194 GLN A O 1
ATOM 1524 N N . SER A 1 195 ? -21.044 -6.991 12.036 1.00 89.38 195 SER A N 1
ATOM 1525 C CA . SER A 1 195 ? -19.718 -7.179 12.614 1.00 89.38 195 SER A CA 1
ATOM 1526 C C . SER A 1 195 ? -19.590 -6.368 13.904 1.00 89.38 195 SER A C 1
ATOM 1528 O O . SER A 1 195 ? -19.671 -5.138 13.868 1.00 89.38 195 SER A O 1
ATOM 1530 N N . GLU A 1 196 ? -19.342 -7.045 15.028 1.00 89.75 196 GLU A N 1
ATOM 1531 C CA . GLU A 1 196 ? -19.099 -6.405 16.330 1.00 89.75 196 GLU A CA 1
ATOM 1532 C C . GLU A 1 196 ? -17.978 -5.364 16.247 1.00 89.75 196 GLU A C 1
ATOM 1534 O O . GLU A 1 196 ? -18.066 -4.305 16.860 1.00 89.75 196 GLU A O 1
ATOM 1539 N N . LEU A 1 197 ? -16.964 -5.611 15.411 1.00 88.75 197 LEU A N 1
ATOM 1540 C CA . LEU A 1 197 ? -15.890 -4.658 15.147 1.00 88.75 197 LEU A CA 1
ATOM 1541 C C . LEU A 1 197 ? -16.426 -3.336 14.580 1.00 88.75 197 LEU A C 1
ATOM 1543 O O . LEU A 1 197 ? -16.069 -2.268 15.073 1.00 88.75 197 LEU A O 1
ATOM 1547 N N . VAL A 1 198 ? -17.287 -3.398 13.561 1.00 88.19 198 VAL A N 1
ATOM 1548 C CA . VAL A 1 198 ? -17.848 -2.198 12.919 1.00 88.19 198 VAL A CA 1
ATOM 1549 C C . VAL A 1 198 ? -18.757 -1.456 13.891 1.00 88.19 198 VAL A C 1
ATOM 1551 O O . VAL A 1 198 ? -18.657 -0.237 14.002 1.00 88.19 198 VAL A O 1
ATOM 1554 N N . VAL A 1 199 ? -19.587 -2.187 14.641 1.00 89.38 199 VAL A N 1
ATOM 1555 C CA . VAL A 1 199 ? -20.451 -1.604 15.677 1.00 89.38 199 VAL A CA 1
ATOM 1556 C C . VAL A 1 199 ? -19.610 -0.920 16.759 1.00 89.38 199 VAL A C 1
ATOM 1558 O O . VAL A 1 199 ? -19.859 0.238 17.079 1.00 89.38 199 VAL A O 1
ATOM 1561 N N . SER A 1 200 ? -18.568 -1.582 17.270 1.00 89.44 200 SER A N 1
ATOM 1562 C CA . SER A 1 200 ? -17.672 -1.015 18.286 1.00 89.44 200 SER A CA 1
ATOM 1563 C C . SER A 1 200 ? -16.917 0.221 17.787 1.00 89.44 200 SER A C 1
ATOM 1565 O O . SER A 1 200 ? -16.732 1.168 18.544 1.00 89.44 200 SER A O 1
ATOM 1567 N N . THR A 1 201 ? -16.535 0.246 16.505 1.00 87.56 201 THR A N 1
ATOM 1568 C CA . THR A 1 201 ? -15.889 1.402 15.870 1.00 87.56 201 THR A CA 1
ATOM 1569 C C . THR A 1 201 ? -16.862 2.569 15.733 1.00 87.56 201 THR A C 1
ATOM 1571 O O . THR A 1 201 ? -16.514 3.690 16.079 1.00 87.56 201 THR A O 1
ATOM 1574 N N . ALA A 1 202 ? -18.096 2.318 15.289 1.00 87.69 202 ALA A N 1
ATOM 1575 C CA . ALA A 1 202 ? -19.120 3.356 15.159 1.00 87.69 202 ALA A CA 1
ATOM 1576 C C . ALA A 1 202 ? -19.511 3.982 16.511 1.00 87.69 202 ALA A C 1
ATOM 1578 O O . ALA A 1 202 ? -19.912 5.142 16.563 1.00 87.69 202 ALA A O 1
ATOM 1579 N N . LEU A 1 203 ? -19.386 3.217 17.599 1.00 89.19 203 LEU A N 1
ATOM 1580 C CA . LEU A 1 203 ? -19.652 3.666 18.966 1.00 89.19 203 LEU A CA 1
ATOM 1581 C C . LEU A 1 203 ? -18.396 4.171 19.695 1.00 89.19 203 LEU A C 1
ATOM 1583 O O . LEU A 1 203 ? -18.488 4.541 20.867 1.00 89.19 203 LEU A O 1
ATOM 1587 N N . SER A 1 204 ? -17.220 4.171 19.056 1.00 90.75 204 SER A N 1
ATOM 1588 C CA . SER A 1 204 ? -15.993 4.581 19.735 1.00 90.75 204 SER A CA 1
ATOM 1589 C C . SER A 1 204 ? -16.013 6.092 20.014 1.00 90.75 204 SER A C 1
ATOM 1591 O O . SER A 1 204 ? -16.428 6.874 19.154 1.00 90.75 204 SER A O 1
ATOM 1593 N N . PRO A 1 205 ? -15.513 6.550 21.179 1.00 87.94 205 PRO A N 1
ATOM 1594 C CA . PRO A 1 205 ? -15.445 7.981 21.479 1.00 87.94 205 PRO A CA 1
ATOM 1595 C C . PRO A 1 205 ? -14.649 8.774 20.436 1.00 87.94 205 PRO A C 1
ATOM 1597 O O . PRO A 1 205 ? -15.007 9.903 20.114 1.00 87.94 205 PRO A O 1
ATOM 1600 N N . SER A 1 206 ? -13.593 8.166 19.882 1.00 86.44 206 SER A N 1
ATOM 1601 C CA . SER A 1 206 ? -12.776 8.758 18.820 1.00 86.44 206 SER A CA 1
ATOM 1602 C C . SER A 1 206 ? -13.563 8.985 17.532 1.00 86.44 206 SER A C 1
ATOM 1604 O O . SER A 1 206 ? -13.434 10.042 16.924 1.00 86.44 206 SER A O 1
ATOM 1606 N N . PHE A 1 207 ? -14.402 8.027 17.129 1.00 87.88 207 PHE A N 1
ATOM 1607 C CA . PHE A 1 207 ? -15.250 8.170 15.952 1.00 87.88 207 PHE A CA 1
ATOM 1608 C C . PHE A 1 207 ? -16.331 9.226 16.184 1.00 87.88 207 PHE A C 1
ATOM 1610 O O . PHE A 1 207 ? -16.466 10.144 15.380 1.00 87.88 207 PHE A O 1
ATOM 1617 N N . VAL A 1 208 ? -17.052 9.136 17.308 1.00 88.62 208 VAL A N 1
ATOM 1618 C CA . VAL A 1 208 ? -18.135 10.069 17.656 1.00 88.62 208 VAL A CA 1
ATOM 1619 C C . VAL A 1 208 ? -17.616 11.507 17.698 1.00 88.62 208 VAL A C 1
ATOM 1621 O O . VAL A 1 208 ? -18.145 12.361 16.994 1.00 88.62 208 VAL A O 1
ATOM 1624 N N . SER A 1 209 ? -16.522 11.755 18.424 1.00 85.50 209 SER A N 1
ATOM 1625 C CA . SER A 1 209 ? -15.934 13.096 18.541 1.00 85.50 209 SER A CA 1
ATOM 1626 C C . SER A 1 209 ? -15.382 13.645 17.224 1.00 85.50 209 SER A C 1
ATOM 1628 O O . SER A 1 209 ? -15.261 14.860 17.088 1.00 85.50 209 SER A O 1
ATOM 1630 N N . ALA A 1 210 ? -14.981 12.786 16.286 1.00 85.12 210 ALA A N 1
ATOM 1631 C CA . ALA A 1 210 ? -14.474 13.222 14.988 1.00 85.12 210 ALA A CA 1
ATOM 1632 C C . ALA A 1 210 ? -15.600 13.573 14.003 1.00 85.12 210 ALA A C 1
ATOM 1634 O O . ALA A 1 210 ? -15.379 14.360 13.084 1.00 85.12 210 ALA A O 1
ATOM 1635 N N . VAL A 1 211 ? -16.798 13.008 14.194 1.00 84.31 211 VAL A N 1
ATOM 1636 C CA . VAL A 1 211 ? -17.995 13.339 13.406 1.00 84.31 211 VAL A CA 1
ATOM 1637 C C . VAL A 1 211 ? -18.639 14.646 13.882 1.00 84.31 211 VAL A C 1
ATOM 1639 O O . VAL A 1 211 ? -19.068 15.433 13.035 1.00 84.31 211 VAL A O 1
ATOM 1642 N N . GLY A 1 212 ? -18.717 14.885 15.199 1.00 62.97 212 GLY A N 1
ATOM 1643 C CA . GLY A 1 212 ? -19.349 16.081 15.774 1.00 62.97 212 GLY A CA 1
ATOM 1644 C C . GLY A 1 212 ? -19.382 16.099 17.293 1.00 62.97 212 GLY A C 1
ATOM 1645 O O . GLY A 1 212 ? -19.874 15.111 17.879 1.00 62.97 212 GLY A O 1
#

pLDDT: mean 91.03, std 5.64, range [62.97, 97.5]

Foldseek 3Di:
DVVVLVVLVVCVVVCQQDLALDDDPPRHHPCLVCVVVLLVVVVPDDLPSLVVLQVSLLPNPDLVSSLSNLSSLLSSQDDDPDLPDPDPVLVVSLLSLLVVCCSRNNQQDPPGPSNVSNLCNLQPDLDASNSLSSVLCNNLPSPPPHGNLVSLLSSLVSLLVSLLDPCCLPPDDPRSNNSSVSNNVSSLVVDPPPPPSNVCSCPPPSNVNSVD